Protein AF-A0A9P7FX01-F1 (afdb_monomer_lite)

Radius of gyration: 17.1 Å; chains: 1; bounding box: 55×40×38 Å

pLDDT: mean 73.06, std 18.6, range [28.25, 97.81]

Foldseek 3Di:
DDDPQPPLPCLAPPPPQLACVLVQLLVVVVWQKEWDDPCLCCHVVNDDDQQQLETEIETALVCQVVSLVSSCVQPPKDKDPADDVVSDPVFLDPVVDRGLQNSKTKIADDPPDPDSSYRRIYIYGYPLQWPADPVQWDDDPPGRRSYTRGDLVRNLVRLVCCLVPGSSNDDTVVNVVSSVVVNVVSCCCVVVVFDQDSSRDTDD

Structure (mmCIF, N/CA/C/O backbone):
data_AF-A0A9P7FX01-F1
#
_entry.id   AF-A0A9P7FX01-F1
#
loop_
_atom_site.group_PDB
_atom_site.id
_atom_site.type_symbol
_atom_site.label_atom_id
_atom_site.label_alt_id
_atom_site.label_comp_id
_atom_site.label_asym_id
_atom_site.label_entity_id
_atom_site.label_seq_id
_atom_site.pdbx_PDB_ins_code
_atom_site.Cartn_x
_atom_site.Cartn_y
_atom_site.Cartn_z
_atom_site.occupancy
_atom_site.B_iso_or_equiv
_atom_site.auth_seq_id
_atom_site.auth_comp_id
_atom_site.auth_asym_id
_atom_site.auth_atom_id
_atom_site.pdbx_PDB_model_num
ATOM 1 N N . MET A 1 1 ? 38.096 24.924 -7.011 1.00 36.84 1 MET A N 1
ATOM 2 C CA . MET A 1 1 ? 36.978 24.932 -6.040 1.00 36.84 1 MET A CA 1
ATOM 3 C C . MET A 1 1 ? 36.554 23.493 -5.793 1.00 36.84 1 MET A C 1
ATOM 5 O O . MET A 1 1 ? 36.270 22.812 -6.774 1.00 36.84 1 MET A O 1
ATOM 9 N N . PRO A 1 2 ? 36.573 22.991 -4.550 1.00 28.25 2 PRO A N 1
ATOM 10 C CA . PRO A 1 2 ? 36.185 21.613 -4.275 1.00 28.25 2 PRO A CA 1
ATOM 11 C C . PRO A 1 2 ? 34.674 21.465 -4.495 1.00 28.25 2 PRO A C 1
ATOM 13 O O . PRO A 1 2 ? 33.880 22.206 -3.911 1.00 28.25 2 PRO A O 1
ATOM 16 N N . ARG A 1 3 ? 34.272 20.536 -5.373 1.00 30.55 3 ARG A N 1
ATOM 17 C CA . ARG A 1 3 ? 32.868 20.133 -5.515 1.00 30.55 3 ARG A CA 1
ATOM 18 C C . ARG A 1 3 ? 32.431 19.555 -4.171 1.00 30.55 3 ARG A C 1
ATOM 20 O O . ARG A 1 3 ? 33.026 18.588 -3.704 1.00 30.55 3 ARG A O 1
ATOM 27 N N . LYS A 1 4 ? 31.427 20.175 -3.543 1.00 29.47 4 LYS A N 1
ATOM 28 C CA . LYS A 1 4 ? 30.751 19.604 -2.373 1.00 29.47 4 LYS A CA 1
ATOM 29 C C . LYS A 1 4 ? 30.322 18.186 -2.748 1.00 29.47 4 LYS A C 1
ATOM 31 O O . LYS A 1 4 ? 29.661 18.008 -3.770 1.00 29.47 4 LYS A O 1
ATOM 36 N N . SER A 1 5 ? 30.741 17.205 -1.955 1.00 30.64 5 SER A N 1
ATOM 37 C CA . SER A 1 5 ? 30.218 15.846 -2.036 1.00 30.64 5 SER A CA 1
ATOM 38 C C . SER A 1 5 ? 28.684 15.902 -2.010 1.00 30.64 5 SER A C 1
ATOM 40 O O . SER A 1 5 ? 28.126 16.748 -1.294 1.00 30.64 5 SER A O 1
ATOM 42 N N . PRO A 1 6 ? 27.982 15.063 -2.795 1.00 35.25 6 PRO A N 1
ATOM 43 C CA . PRO A 1 6 ? 26.542 14.952 -2.658 1.00 35.25 6 PRO A CA 1
ATOM 44 C C . PRO A 1 6 ? 26.272 14.580 -1.203 1.00 35.25 6 PRO A C 1
ATOM 46 O O . PRO A 1 6 ? 26.835 13.611 -0.695 1.00 35.25 6 PRO A O 1
ATOM 49 N N . LYS A 1 7 ? 25.470 15.390 -0.506 1.00 34.09 7 LYS A N 1
ATOM 50 C CA . LYS A 1 7 ? 24.981 15.022 0.820 1.00 34.09 7 LYS A CA 1
ATOM 51 C C . LYS A 1 7 ? 24.233 13.706 0.635 1.00 34.09 7 LYS A C 1
ATOM 53 O O . LYS A 1 7 ? 23.187 13.695 -0.007 1.00 34.09 7 LYS A O 1
ATOM 58 N N . THR A 1 8 ? 24.788 12.619 1.155 1.00 38.25 8 THR A N 1
ATOM 59 C CA . THR A 1 8 ? 24.063 11.372 1.375 1.00 38.25 8 THR A CA 1
ATOM 60 C C . THR A 1 8 ? 22.778 11.743 2.088 1.00 38.25 8 THR A C 1
ATOM 62 O O . THR A 1 8 ? 22.812 12.259 3.208 1.00 38.25 8 THR A O 1
ATOM 65 N N . LEU A 1 9 ? 21.646 11.587 1.409 1.00 40.38 9 LEU A N 1
ATOM 66 C CA . LEU A 1 9 ? 20.373 11.743 2.079 1.00 40.38 9 LEU A CA 1
ATOM 67 C C . LEU A 1 9 ? 20.349 10.680 3.195 1.00 40.38 9 LEU A C 1
ATOM 69 O O . LEU A 1 9 ? 20.572 9.505 2.895 1.00 40.38 9 LEU A O 1
ATOM 73 N N . PRO A 1 10 ? 20.121 11.052 4.468 1.00 41.31 10 PRO A N 1
ATOM 74 C CA . PRO A 1 10 ? 20.295 10.165 5.628 1.00 41.31 10 PRO A CA 1
ATOM 75 C C . PRO A 1 10 ? 19.274 9.010 5.680 1.00 41.31 10 PRO A C 1
ATOM 77 O O . PRO A 1 10 ? 19.193 8.272 6.655 1.00 41.31 10 PRO A O 1
ATOM 80 N N . PHE A 1 11 ? 18.462 8.847 4.636 1.00 47.47 11 PHE A N 1
ATOM 81 C CA . PHE A 1 11 ? 17.296 7.971 4.596 1.00 47.47 11 PHE A CA 1
ATOM 82 C C . PHE A 1 11 ? 17.633 6.484 4.411 1.00 47.47 11 PHE A C 1
ATOM 84 O O . PHE A 1 11 ? 16.758 5.643 4.600 1.00 47.47 11 PHE A O 1
ATOM 91 N N . CYS A 1 12 ? 18.882 6.159 4.057 1.00 43.19 12 CYS A N 1
ATOM 92 C CA . CYS A 1 12 ? 19.338 4.788 3.800 1.00 43.19 12 CYS A CA 1
ATOM 93 C C . CYS A 1 12 ? 20.166 4.189 4.954 1.00 43.19 12 CYS A C 1
ATOM 95 O O . CYS A 1 12 ? 20.572 3.024 4.893 1.00 43.19 12 CYS A O 1
ATOM 97 N N . ASP A 1 13 ? 20.381 4.948 6.035 1.00 44.59 13 ASP A N 1
ATOM 98 C CA . ASP A 1 13 ? 20.896 4.364 7.268 1.00 44.59 13 ASP A CA 1
ATOM 99 C C . ASP A 1 13 ? 19.835 3.401 7.810 1.00 44.59 13 ASP A C 1
ATOM 101 O O . ASP A 1 13 ? 18.675 3.762 8.008 1.00 44.59 13 ASP A O 1
ATOM 105 N N . ARG A 1 14 ? 20.234 2.138 7.999 1.00 46.00 14 ARG A N 1
ATOM 106 C CA . ARG A 1 14 ? 19.407 0.954 8.320 1.00 46.00 14 ARG A CA 1
ATOM 107 C C . ARG A 1 14 ? 18.677 1.018 9.677 1.00 46.00 14 ARG A C 1
ATOM 109 O O . ARG A 1 14 ? 18.309 -0.011 10.241 1.00 46.00 14 ARG A O 1
ATOM 116 N N . THR A 1 15 ? 18.484 2.208 10.222 1.00 47.00 15 THR A N 1
ATOM 117 C CA . THR A 1 15 ? 17.730 2.501 11.436 1.00 47.00 15 THR A CA 1
ATOM 118 C C . THR A 1 15 ? 16.247 2.185 11.204 1.00 47.00 15 THR A C 1
ATOM 120 O O . THR A 1 15 ? 15.754 2.352 10.083 1.00 47.00 15 THR A O 1
ATOM 123 N N . PRO A 1 16 ? 15.483 1.739 12.221 1.00 53.38 16 PRO A N 1
ATOM 124 C CA . PRO A 1 16 ? 14.041 1.584 12.094 1.00 53.38 16 PRO A CA 1
ATOM 125 C C . PRO A 1 16 ? 13.411 2.948 11.802 1.00 53.38 16 PRO A C 1
ATOM 127 O O . PRO A 1 16 ? 13.091 3.698 12.715 1.00 53.38 16 PRO A O 1
ATOM 130 N N . SER A 1 17 ? 13.244 3.284 10.521 1.00 67.69 17 SER A N 1
ATOM 131 C CA . SER A 1 17 ? 12.606 4.540 10.144 1.00 67.69 17 SER A CA 1
ATOM 132 C C . SER A 1 17 ? 11.214 4.569 10.769 1.00 67.69 17 SER A C 1
ATOM 134 O O . SER A 1 17 ? 10.443 3.611 10.599 1.00 67.69 17 SER A O 1
ATOM 136 N N . ASN A 1 18 ? 10.913 5.637 11.517 1.00 78.44 18 ASN A N 1
ATOM 137 C CA . ASN A 1 18 ? 9.582 5.883 12.078 1.00 78.44 18 ASN A CA 1
ATOM 138 C C . ASN A 1 18 ? 8.515 5.883 10.981 1.00 78.44 18 ASN A C 1
ATOM 140 O O . ASN A 1 18 ? 7.352 5.573 11.242 1.00 78.44 18 ASN A O 1
ATOM 144 N N . ARG A 1 19 ? 8.947 6.106 9.738 1.00 86.62 19 ARG A N 1
ATOM 145 C CA . ARG A 1 19 ? 8.123 6.066 8.549 1.00 86.62 19 ARG A CA 1
ATOM 146 C C . ARG A 1 19 ? 7.381 4.751 8.365 1.00 86.62 19 ARG A C 1
ATOM 148 O O . ARG A 1 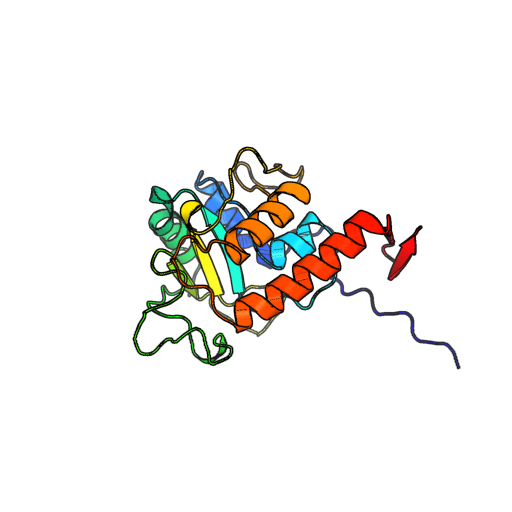19 ? 6.217 4.754 7.994 1.00 86.62 19 ARG A O 1
ATOM 155 N N . LEU A 1 20 ? 8.026 3.630 8.691 1.00 88.62 20 LEU A N 1
ATOM 156 C CA . LEU A 1 20 ? 7.442 2.295 8.542 1.00 88.62 20 LEU A CA 1
ATOM 157 C C . LEU A 1 20 ? 6.607 1.860 9.754 1.00 88.62 20 LEU A C 1
ATOM 159 O O . LEU A 1 20 ? 6.106 0.737 9.771 1.00 88.62 20 LEU A O 1
ATOM 163 N N . ASN A 1 21 ? 6.458 2.696 10.787 1.00 89.62 21 ASN A N 1
ATOM 164 C CA . ASN A 1 21 ? 5.709 2.323 11.990 1.00 89.62 21 ASN A CA 1
ATOM 165 C C . ASN A 1 21 ? 4.247 1.937 11.714 1.00 89.62 21 ASN A C 1
ATOM 167 O O . ASN A 1 21 ? 3.826 0.932 12.289 1.00 89.62 21 ASN A O 1
ATOM 171 N N . PRO A 1 22 ? 3.496 2.616 10.824 1.00 93.06 22 PRO A N 1
ATOM 172 C CA . PRO A 1 22 ? 2.141 2.186 10.489 1.00 93.06 22 PRO A CA 1
ATOM 173 C C . PRO A 1 22 ? 2.121 0.797 9.838 1.00 93.06 22 PRO A C 1
ATOM 175 O O . PRO A 1 22 ? 1.417 -0.091 10.311 1.00 93.06 22 PRO A O 1
ATOM 178 N N . ALA A 1 23 ? 2.976 0.555 8.838 1.00 93.12 23 ALA A N 1
ATOM 179 C CA . ALA A 1 23 ? 3.090 -0.753 8.186 1.00 93.12 23 ALA A CA 1
ATOM 180 C C . ALA A 1 23 ? 3.489 -1.864 9.176 1.00 93.12 23 ALA A C 1
ATOM 182 O O . ALA A 1 23 ? 2.927 -2.957 9.167 1.00 93.12 23 ALA A O 1
ATOM 183 N N . ARG A 1 24 ? 4.423 -1.575 10.094 1.00 91.19 24 ARG A N 1
ATOM 184 C CA . ARG A 1 24 ? 4.797 -2.502 11.174 1.00 91.19 24 ARG A CA 1
ATOM 185 C C . ARG A 1 24 ? 3.641 -2.753 12.136 1.00 91.19 24 ARG A C 1
ATOM 187 O O . ARG A 1 24 ? 3.507 -3.873 12.613 1.00 91.19 24 ARG A O 1
ATOM 194 N N . ALA A 1 25 ? 2.834 -1.744 12.458 1.00 93.25 25 ALA A N 1
ATOM 195 C CA . ALA A 1 25 ? 1.680 -1.907 13.336 1.00 93.25 25 ALA A CA 1
ATOM 196 C C . ALA A 1 25 ? 0.648 -2.859 12.716 1.00 93.25 25 ALA A C 1
ATOM 198 O O . ALA A 1 25 ? 0.204 -3.781 13.400 1.00 93.25 25 ALA A O 1
ATOM 199 N N . ILE A 1 26 ? 0.349 -2.695 11.422 1.00 95.81 26 ILE A N 1
ATOM 200 C CA . ILE A 1 26 ? -0.535 -3.594 10.662 1.00 95.81 26 ILE A CA 1
ATOM 201 C C . ILE A 1 26 ? 0.026 -5.026 10.677 1.00 95.81 26 ILE A C 1
ATOM 203 O O . ILE A 1 26 ? -0.656 -5.956 11.107 1.00 95.81 26 ILE A O 1
ATOM 207 N N . ALA A 1 27 ? 1.308 -5.201 10.347 1.00 93.38 27 ALA A N 1
ATOM 208 C CA . ALA A 1 27 ? 1.955 -6.514 10.357 1.00 93.38 27 ALA A CA 1
ATOM 209 C C . ALA A 1 27 ? 1.970 -7.184 11.749 1.00 93.38 27 ALA A C 1
ATOM 211 O O . ALA A 1 27 ? 1.733 -8.389 11.874 1.00 93.38 27 ALA A O 1
ATOM 212 N N . ARG A 1 28 ? 2.183 -6.409 12.826 1.00 93.69 28 ARG A N 1
ATOM 213 C CA . ARG A 1 28 ? 2.109 -6.892 14.224 1.00 93.69 28 ARG A CA 1
ATOM 214 C C . ARG A 1 28 ? 0.709 -7.356 14.614 1.00 93.69 28 ARG A C 1
ATOM 216 O O . ARG A 1 28 ? 0.589 -8.234 15.464 1.00 93.69 28 ARG A O 1
ATOM 223 N N . ALA A 1 29 ? -0.328 -6.817 13.978 1.00 95.12 29 ALA A N 1
ATOM 224 C CA . ALA A 1 29 ? -1.701 -7.290 14.122 1.00 95.12 29 ALA A CA 1
ATOM 225 C C . ALA A 1 29 ? -1.981 -8.586 13.334 1.00 95.12 29 ALA A C 1
ATOM 227 O O . ALA A 1 29 ? -3.128 -9.012 13.268 1.00 95.12 29 ALA A O 1
ATOM 228 N N . ARG A 1 30 ? -0.940 -9.235 12.786 1.00 94.06 30 ARG A N 1
ATOM 229 C CA . ARG A 1 30 ? -1.006 -10.467 11.982 1.00 94.06 30 ARG A CA 1
ATOM 230 C C . ARG A 1 30 ? -1.734 -10.308 10.649 1.00 94.06 30 ARG A C 1
ATOM 232 O O . ARG A 1 30 ? -2.183 -11.295 10.080 1.00 94.06 30 ARG A O 1
ATOM 239 N N . ILE A 1 31 ? -1.798 -9.083 10.138 1.00 95.00 31 ILE A N 1
ATOM 240 C CA . ILE A 1 31 ? -2.302 -8.807 8.797 1.00 95.00 31 ILE A CA 1
ATOM 241 C C . ILE A 1 31 ? -1.116 -8.840 7.835 1.00 95.00 31 ILE A C 1
ATOM 243 O O . ILE A 1 31 ? -0.128 -8.122 8.020 1.00 95.00 31 ILE A O 1
ATOM 247 N N . THR A 1 32 ? -1.208 -9.674 6.801 1.00 93.25 32 THR A N 1
ATOM 248 C CA . THR A 1 32 ? -0.232 -9.692 5.709 1.00 93.25 32 THR A CA 1
ATOM 249 C C . THR A 1 32 ? -0.158 -8.311 5.074 1.00 93.25 32 THR A C 1
ATOM 251 O O . THR A 1 32 ? -1.151 -7.792 4.582 1.00 93.25 32 THR A O 1
ATOM 254 N N . THR A 1 33 ? 1.022 -7.706 5.118 1.00 93.19 33 THR A N 1
ATOM 255 C CA . THR A 1 33 ? 1.253 -6.327 4.694 1.00 93.19 33 THR A CA 1
ATOM 256 C C . THR A 1 33 ? 2.415 -6.298 3.724 1.00 93.19 33 THR A C 1
ATOM 258 O O . THR A 1 33 ? 3.520 -6.707 4.072 1.00 93.19 33 THR A O 1
ATOM 261 N N . LEU A 1 34 ? 2.200 -5.777 2.526 1.00 92.81 34 LEU A N 1
ATOM 262 C CA . LEU A 1 34 ? 3.256 -5.484 1.569 1.00 92.81 34 LEU A CA 1
ATOM 263 C C . LEU A 1 34 ? 3.513 -3.978 1.558 1.00 92.81 34 LEU A C 1
ATOM 265 O O . LEU A 1 34 ? 2.585 -3.191 1.387 1.00 92.81 34 LEU A O 1
ATOM 269 N N . LEU A 1 35 ? 4.767 -3.567 1.714 1.00 91.44 35 LEU A N 1
ATOM 270 C CA . LEU A 1 35 ? 5.143 -2.176 1.476 1.00 91.44 35 LEU A CA 1
ATOM 271 C C . LEU A 1 35 ? 5.113 -1.872 -0.028 1.00 91.44 35 LEU A C 1
ATOM 273 O O . LEU A 1 35 ? 5.654 -2.652 -0.812 1.00 91.44 35 LEU A O 1
ATOM 277 N N . TRP A 1 36 ? 4.533 -0.738 -0.422 1.00 90.06 36 TRP A N 1
ATOM 278 C CA . TRP A 1 36 ? 4.343 -0.369 -1.826 1.00 90.06 36 TRP A CA 1
ATOM 279 C C . TRP A 1 36 ? 4.839 1.047 -2.151 1.00 90.06 36 TRP A C 1
ATOM 281 O O . TRP A 1 36 ? 5.231 1.801 -1.259 1.00 90.06 36 TRP A O 1
ATOM 291 N N . GLY A 1 37 ? 4.849 1.387 -3.443 1.00 86.00 37 GLY A N 1
ATOM 292 C CA . GLY A 1 37 ? 5.226 2.703 -3.958 1.00 86.00 37 GLY A CA 1
ATOM 293 C C . GLY A 1 37 ? 6.686 3.081 -3.701 1.00 86.00 37 GLY A C 1
ATOM 294 O O . GLY A 1 37 ? 7.583 2.236 -3.649 1.00 86.00 37 GLY A O 1
ATOM 295 N N . GLU A 1 38 ? 6.921 4.373 -3.517 1.00 82.44 38 GLU A N 1
ATOM 296 C CA . GLU A 1 38 ? 8.235 4.986 -3.314 1.00 82.44 38 GLU A CA 1
ATOM 297 C C . GLU A 1 38 ? 8.936 4.467 -2.058 1.00 82.44 38 GLU A C 1
ATOM 299 O O . GLU A 1 38 ? 10.153 4.302 -2.036 1.00 82.44 38 GLU A O 1
ATOM 304 N N . ASP A 1 39 ? 8.176 4.142 -1.014 1.00 84.94 39 ASP A N 1
ATOM 305 C CA . ASP A 1 39 ? 8.704 3.512 0.191 1.00 84.94 39 ASP A CA 1
ATOM 306 C C . ASP A 1 39 ? 9.312 2.135 -0.103 1.00 84.94 39 ASP A C 1
ATOM 308 O O . ASP A 1 39 ? 10.383 1.804 0.416 1.00 84.94 39 ASP A O 1
ATOM 312 N N . ALA A 1 40 ? 8.679 1.335 -0.966 1.00 85.50 40 ALA A N 1
ATOM 313 C CA . ALA A 1 40 ? 9.264 0.078 -1.416 1.00 85.50 40 ALA A CA 1
ATOM 314 C C . ALA A 1 40 ? 10.556 0.332 -2.207 1.00 85.50 40 ALA A C 1
ATOM 316 O O . ALA A 1 40 ? 11.569 -0.306 -1.920 1.00 85.50 40 ALA A O 1
ATOM 317 N N . LEU A 1 41 ? 10.566 1.306 -3.122 1.00 79.44 41 LEU A N 1
ATOM 318 C CA . LEU A 1 41 ? 11.753 1.671 -3.907 1.00 79.44 41 LEU A CA 1
ATOM 319 C C . LEU A 1 41 ? 12.931 2.109 -3.018 1.00 79.44 41 LEU A C 1
ATOM 321 O O . LEU A 1 41 ? 14.033 1.563 -3.126 1.00 79.44 41 LEU A O 1
ATOM 325 N N . CYS A 1 42 ? 12.683 3.019 -2.076 1.00 78.44 42 CYS A N 1
ATOM 326 C CA . CYS A 1 42 ? 13.675 3.517 -1.127 1.00 78.44 42 CYS A CA 1
ATOM 327 C C . CYS A 1 42 ? 14.183 2.411 -0.201 1.00 78.44 42 CYS A C 1
ATOM 329 O O . CYS A 1 42 ? 15.377 2.115 -0.155 1.00 78.44 42 CYS A O 1
ATOM 331 N N . PHE A 1 43 ? 13.285 1.768 0.548 1.00 77.69 43 PHE A N 1
ATOM 332 C CA . PHE A 1 43 ? 13.704 0.862 1.611 1.00 77.69 43 PHE A CA 1
ATOM 333 C C . PHE A 1 43 ? 14.131 -0.505 1.083 1.00 77.69 43 PHE A C 1
ATOM 335 O O . PHE A 1 43 ? 15.029 -1.105 1.677 1.00 77.69 43 PHE A O 1
ATOM 342 N N . ARG A 1 44 ? 13.542 -1.023 -0.008 1.00 77.81 44 ARG A N 1
ATOM 343 C CA . ARG A 1 44 ? 13.892 -2.349 -0.549 1.00 77.81 44 ARG A CA 1
ATOM 344 C C . ARG A 1 44 ? 15.028 -2.313 -1.562 1.00 77.81 44 ARG A C 1
ATOM 346 O O . ARG A 1 44 ? 15.827 -3.262 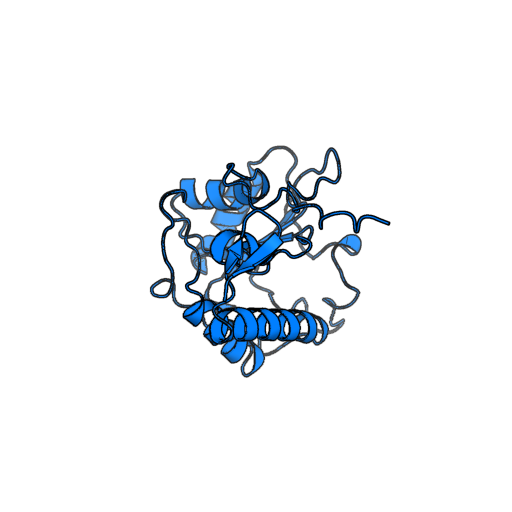-1.551 1.00 77.81 44 ARG A O 1
ATOM 353 N N . TYR A 1 45 ? 15.082 -1.292 -2.410 1.00 73.81 45 TYR A N 1
ATOM 354 C CA . TYR A 1 45 ? 16.021 -1.234 -3.534 1.00 73.81 45 TYR A CA 1
ATOM 355 C C . TYR A 1 45 ? 17.085 -0.144 -3.379 1.00 73.81 45 TYR A C 1
ATOM 357 O O . TYR A 1 45 ? 18.084 -0.188 -4.085 1.00 73.81 45 TYR A O 1
ATOM 365 N N . GLY A 1 46 ? 16.941 0.766 -2.410 1.00 71.25 46 GLY A N 1
ATOM 366 C CA . GLY A 1 46 ? 17.940 1.802 -2.145 1.00 71.25 46 GLY A CA 1
ATOM 367 C C . GLY A 1 46 ? 17.898 2.962 -3.138 1.00 71.25 46 GLY A C 1
ATOM 368 O O . GLY A 1 46 ? 18.877 3.698 -3.230 1.00 71.25 46 GLY A O 1
ATOM 369 N N . PHE A 1 47 ? 16.792 3.142 -3.872 1.00 70.19 47 PHE A N 1
ATOM 370 C CA . PHE A 1 47 ? 16.613 4.317 -4.724 1.00 70.19 47 PHE A CA 1
ATOM 371 C C . PHE A 1 47 ? 16.454 5.563 -3.853 1.00 70.19 47 PHE A C 1
ATOM 373 O O . PHE A 1 47 ? 15.554 5.645 -3.021 1.00 70.19 47 PHE A O 1
ATOM 380 N N . TYR A 1 48 ? 17.337 6.543 -4.031 1.00 64.44 48 TYR A N 1
ATOM 381 C CA . TYR A 1 48 ? 17.295 7.792 -3.279 1.00 64.44 48 TYR A CA 1
ATOM 382 C C . TYR A 1 48 ? 16.332 8.772 -3.947 1.00 64.44 48 TYR A C 1
ATOM 384 O O . TYR A 1 48 ? 16.736 9.590 -4.770 1.00 64.44 48 TYR A O 1
ATOM 392 N N . MET A 1 49 ? 15.059 8.703 -3.570 1.00 65.94 49 MET A N 1
ATOM 393 C CA . MET A 1 49 ? 14.031 9.644 -4.018 1.00 65.94 49 MET A CA 1
ATOM 394 C C . MET A 1 49 ? 13.477 10.473 -2.860 1.00 65.94 49 MET A C 1
ATOM 396 O O . MET A 1 49 ? 13.574 10.092 -1.691 1.00 65.94 49 MET A O 1
ATOM 400 N N . SER A 1 50 ? 12.913 11.640 -3.184 1.00 67.06 50 SER A N 1
ATOM 401 C CA . SER A 1 50 ? 12.151 12.412 -2.204 1.00 67.06 50 SER A CA 1
ATOM 402 C C . SER A 1 50 ? 10.947 11.582 -1.781 1.00 67.06 50 SER A C 1
ATOM 404 O O . SER A 1 50 ? 10.082 11.289 -2.602 1.00 67.06 50 SER A O 1
ATOM 406 N N . LEU A 1 51 ? 10.896 11.198 -0.508 1.00 73.75 51 LEU A N 1
ATOM 407 C CA . LEU A 1 51 ? 9.790 10.408 0.012 1.00 73.75 51 LEU A CA 1
ATOM 408 C C . LEU A 1 51 ? 8.505 11.253 0.040 1.00 73.75 51 LEU A C 1
ATOM 410 O O . LEU A 1 51 ? 8.523 12.352 0.605 1.00 73.75 51 LEU A O 1
ATOM 414 N N . PRO A 1 52 ? 7.391 10.760 -0.527 1.00 76.31 52 PRO A N 1
ATOM 415 C CA . PRO A 1 52 ? 6.123 11.475 -0.486 1.00 76.31 52 PRO A CA 1
ATOM 416 C C . PRO A 1 52 ? 5.587 11.554 0.953 1.00 76.31 52 PRO A C 1
ATOM 418 O O . PRO A 1 52 ? 5.958 10.749 1.816 1.00 76.31 52 PRO A O 1
ATOM 421 N N . PRO A 1 53 ? 4.649 12.467 1.250 1.00 80.25 53 PRO A N 1
ATOM 422 C CA . PRO A 1 53 ? 3.993 12.508 2.558 1.00 80.25 53 PRO A CA 1
ATOM 423 C C . PRO A 1 53 ? 3.053 11.307 2.793 1.00 80.25 53 PRO A C 1
ATOM 425 O O . PRO A 1 53 ? 2.504 11.173 3.886 1.00 80.25 53 PRO A O 1
ATOM 428 N N . ILE A 1 54 ? 2.875 10.431 1.798 1.00 85.44 54 ILE A N 1
ATOM 429 C CA . ILE A 1 54 ? 2.008 9.249 1.837 1.00 85.44 54 ILE A CA 1
ATOM 430 C C . ILE A 1 54 ? 2.861 7.984 1.979 1.00 85.44 54 ILE A C 1
ATOM 432 O O . ILE A 1 54 ? 3.830 7.811 1.249 1.00 85.44 54 ILE A O 1
ATOM 436 N N . LEU A 1 55 ? 2.485 7.094 2.894 1.00 90.19 55 LEU A N 1
ATOM 437 C CA . LEU A 1 55 ? 2.959 5.712 2.954 1.00 90.19 55 LEU A CA 1
ATOM 438 C C . LEU A 1 55 ? 1.924 4.810 2.281 1.00 90.19 55 LEU A C 1
ATOM 440 O O . LEU A 1 55 ? 0.765 4.811 2.695 1.00 90.19 55 LEU A O 1
ATOM 444 N N . GLN A 1 56 ? 2.342 4.019 1.296 1.00 91.81 56 GLN A N 1
ATOM 445 C CA . GLN A 1 56 ? 1.465 3.083 0.588 1.00 91.81 56 GLN A CA 1
ATOM 446 C C . GLN A 1 56 ? 1.721 1.647 1.055 1.00 91.81 56 GLN A C 1
ATOM 448 O O . GLN A 1 56 ? 2.866 1.185 1.098 1.00 91.81 56 GLN A O 1
ATOM 453 N N . VAL A 1 57 ? 0.656 0.926 1.401 1.00 94.31 57 VAL A N 1
ATOM 454 C CA . VAL A 1 57 ? 0.715 -0.501 1.747 1.00 94.31 57 VAL A CA 1
ATOM 455 C C . VAL A 1 57 ? -0.384 -1.277 1.036 1.00 94.31 57 VAL A C 1
ATOM 457 O O . VAL A 1 57 ? -1.485 -0.760 0.855 1.00 94.31 57 VAL A O 1
ATOM 460 N N . LEU A 1 58 ? -0.088 -2.525 0.672 1.00 94.06 58 LEU A N 1
ATOM 461 C CA . LEU A 1 58 ? -1.078 -3.477 0.171 1.00 94.06 58 LEU A CA 1
ATOM 462 C C . LEU A 1 58 ? -1.372 -4.540 1.236 1.00 94.06 58 LEU A C 1
ATOM 464 O O . LEU A 1 58 ? -0.454 -5.019 1.911 1.00 94.06 58 LEU A O 1
ATOM 468 N N . VAL A 1 59 ? -2.638 -4.918 1.373 1.00 94.75 59 VAL A N 1
ATOM 469 C CA . VAL A 1 59 ? -3.124 -5.945 2.311 1.00 94.75 59 VAL A CA 1
ATOM 470 C C . VAL A 1 59 ? -4.158 -6.849 1.623 1.00 94.75 59 VAL A C 1
ATOM 472 O O . VAL A 1 59 ? -4.684 -6.461 0.579 1.00 94.75 59 VAL A O 1
ATOM 475 N N . PRO A 1 60 ? -4.493 -8.036 2.172 1.00 94.00 60 PRO A N 1
ATOM 476 C CA . PRO A 1 60 ? -5.614 -8.824 1.670 1.00 94.00 60 PRO A CA 1
ATOM 477 C C . PRO A 1 60 ? -6.895 -7.994 1.586 1.00 94.00 60 PRO A C 1
ATOM 479 O O . PRO A 1 60 ? -7.189 -7.210 2.487 1.00 94.00 60 PRO A O 1
ATOM 482 N N . ASP A 1 61 ? -7.669 -8.183 0.521 1.00 92.81 61 ASP A N 1
ATOM 483 C CA . ASP A 1 61 ? -8.866 -7.392 0.226 1.00 92.81 61 ASP A CA 1
ATOM 484 C C . ASP A 1 61 ? -9.852 -7.319 1.399 1.00 92.81 61 ASP A C 1
ATOM 486 O O . ASP A 1 61 ? -10.417 -6.268 1.697 1.00 92.81 61 ASP A O 1
ATOM 490 N N . ASN A 1 62 ? -10.030 -8.437 2.104 1.00 94.88 62 ASN A N 1
ATOM 491 C CA . ASN A 1 62 ? -10.925 -8.552 3.252 1.00 94.88 62 ASN A CA 1
ATOM 492 C C . ASN A 1 62 ? -10.364 -7.921 4.542 1.00 94.88 62 ASN A C 1
ATOM 494 O O . ASN A 1 62 ? -11.075 -7.859 5.541 1.00 94.88 62 ASN A O 1
ATOM 498 N N . GLU A 1 63 ? -9.108 -7.471 4.538 1.00 97.12 63 GLU A N 1
ATOM 499 C CA . GLU A 1 63 ? -8.399 -6.926 5.700 1.00 97.12 63 GLU A CA 1
ATOM 500 C C . GLU A 1 63 ? -8.175 -5.409 5.619 1.00 97.12 63 GLU A C 1
ATOM 502 O O . GLU A 1 63 ? -7.644 -4.834 6.568 1.00 97.12 63 GLU A O 1
ATOM 507 N N . VAL A 1 64 ? -8.589 -4.729 4.541 1.00 95.94 64 VAL A N 1
ATOM 508 C CA . VAL A 1 64 ? -8.364 -3.277 4.365 1.00 95.94 64 VAL A CA 1
ATOM 509 C C . VAL A 1 64 ? -8.900 -2.469 5.550 1.00 95.94 64 VAL A C 1
ATOM 511 O O . VAL A 1 64 ? -8.190 -1.641 6.123 1.00 95.94 64 VAL A O 1
ATOM 514 N N . GLU A 1 65 ? -10.133 -2.745 5.971 1.00 96.50 65 GLU A N 1
ATOM 515 C CA . GLU A 1 65 ? -10.768 -2.045 7.093 1.00 96.50 65 GLU A CA 1
ATOM 516 C C . GLU A 1 65 ? -10.146 -2.408 8.449 1.00 96.50 65 GLU A C 1
ATOM 518 O O . GLU A 1 65 ? -9.958 -1.538 9.304 1.00 96.50 65 GLU A O 1
ATOM 523 N N . ASN A 1 66 ? -9.738 -3.665 8.639 1.00 97.56 66 ASN A N 1
ATOM 524 C CA . ASN A 1 66 ? -9.034 -4.093 9.850 1.00 97.56 66 ASN A CA 1
ATOM 525 C C . ASN A 1 66 ? -7.655 -3.429 9.950 1.00 97.56 66 ASN A C 1
ATOM 527 O O . ASN A 1 66 ? -7.268 -2.949 11.018 1.00 97.56 66 ASN A O 1
ATOM 531 N N . ALA A 1 67 ? -6.927 -3.348 8.837 1.00 97.81 67 ALA A N 1
ATOM 532 C CA . ALA A 1 67 ? -5.652 -2.651 8.745 1.00 97.81 67 ALA A CA 1
ATOM 533 C C . ALA A 1 67 ? -5.821 -1.151 9.026 1.00 97.81 67 ALA A C 1
ATOM 535 O O . ALA A 1 67 ? -5.054 -0.584 9.807 1.00 97.81 67 ALA A O 1
ATOM 536 N N . ALA A 1 68 ? -6.865 -0.518 8.483 1.00 97.31 68 ALA A N 1
ATOM 537 C CA . ALA A 1 68 ? -7.191 0.872 8.792 1.00 97.31 68 ALA A CA 1
ATOM 538 C C . ALA A 1 68 ? -7.475 1.066 10.286 1.00 97.31 68 ALA A C 1
ATOM 540 O O . ALA A 1 68 ? -6.908 1.965 10.907 1.00 97.31 68 ALA A O 1
ATOM 541 N N . ALA A 1 69 ? -8.267 0.182 10.898 1.00 97.81 69 ALA A N 1
ATOM 542 C CA . ALA A 1 69 ? -8.535 0.204 12.334 1.00 97.81 69 ALA A CA 1
ATOM 543 C C . ALA A 1 69 ? -7.257 0.059 13.179 1.00 97.81 69 ALA A C 1
ATOM 545 O O . ALA A 1 69 ? -7.148 0.673 14.240 1.00 97.81 69 ALA A O 1
ATOM 546 N N . VAL A 1 70 ? -6.263 -0.711 12.718 1.00 97.62 70 VAL A N 1
ATOM 547 C CA . VAL A 1 70 ? -4.954 -0.802 13.383 1.00 97.62 70 VAL A CA 1
ATOM 548 C C . VAL A 1 70 ? -4.238 0.545 13.377 1.00 97.62 70 VAL A C 1
ATOM 550 O O . VAL A 1 70 ? -3.759 0.969 14.429 1.00 97.62 70 VAL A O 1
ATOM 553 N N . VAL A 1 71 ? -4.177 1.217 12.226 1.00 96.31 71 VAL A N 1
ATOM 554 C CA . VAL A 1 71 ? -3.519 2.527 12.107 1.00 96.31 71 VAL A CA 1
ATOM 555 C C . VAL A 1 71 ? -4.281 3.596 12.894 1.00 96.31 71 VAL A C 1
ATOM 557 O O . VAL A 1 71 ? -3.660 4.412 13.564 1.00 96.31 71 VAL A O 1
ATOM 560 N N . LEU A 1 72 ? -5.615 3.546 12.922 1.00 96.19 72 LEU A N 1
ATOM 561 C CA . LEU A 1 72 ? -6.451 4.485 13.684 1.00 96.19 72 LEU A CA 1
ATOM 562 C C . LEU A 1 72 ? -6.236 4.428 15.200 1.00 96.19 72 LEU A C 1
ATOM 564 O O . LEU A 1 72 ? -6.536 5.396 15.893 1.00 96.19 72 LEU A O 1
ATOM 568 N N . ARG A 1 73 ? -5.684 3.331 15.733 1.00 94.88 73 ARG A N 1
ATOM 569 C CA . ARG A 1 73 ? -5.280 3.259 17.148 1.00 94.88 73 ARG A CA 1
ATOM 570 C C . ARG A 1 73 ? -4.041 4.094 17.462 1.00 94.88 73 ARG A C 1
ATOM 572 O O . ARG A 1 73 ? -3.734 4.293 18.637 1.00 94.88 73 ARG A O 1
ATOM 579 N N . MET A 1 74 ? -3.311 4.567 16.453 1.00 91.31 74 MET A N 1
ATOM 580 C CA . MET A 1 74 ? -2.213 5.502 16.666 1.00 91.31 74 MET A CA 1
ATOM 581 C C . MET A 1 74 ? -2.799 6.849 17.130 1.00 91.31 74 MET A C 1
ATOM 583 O O . MET A 1 74 ? -3.690 7.372 16.454 1.00 91.31 74 MET A O 1
ATOM 587 N N . PRO A 1 75 ? -2.332 7.421 18.259 1.00 89.69 75 PRO A N 1
ATOM 588 C CA . PRO A 1 75 ? -2.904 8.643 18.825 1.00 89.69 75 PRO A CA 1
ATOM 589 C C . PRO A 1 75 ? -3.015 9.754 17.785 1.00 89.69 75 PRO A C 1
ATOM 591 O O . PRO A 1 75 ? -2.075 9.945 17.027 1.00 89.69 75 PRO A O 1
ATOM 594 N N . GLY A 1 76 ? -4.145 10.468 17.744 1.00 88.56 76 GLY A N 1
ATOM 595 C CA . GLY A 1 76 ? -4.366 11.605 16.839 1.00 88.56 76 GLY A CA 1
ATOM 596 C C . GLY A 1 76 ? -4.631 11.254 15.370 1.00 88.56 76 GLY A C 1
ATOM 597 O O . GLY A 1 76 ? -4.741 12.165 14.552 1.00 88.56 76 GLY A O 1
ATOM 598 N N . SER A 1 77 ? -4.728 9.969 15.022 1.00 92.31 77 SER A N 1
ATOM 599 C CA . SER A 1 77 ? -5.021 9.544 13.649 1.00 92.31 77 SER A CA 1
ATOM 600 C C . SER A 1 77 ? -6.506 9.668 13.328 1.00 92.31 77 SER A C 1
ATOM 602 O O . SER A 1 77 ? -7.355 9.424 14.185 1.00 92.31 77 SER A O 1
ATOM 604 N N . ILE A 1 78 ? -6.827 10.006 12.079 1.00 92.94 78 ILE A N 1
ATOM 605 C CA . ILE A 1 78 ? -8.209 10.139 11.603 1.00 92.94 78 ILE A CA 1
ATOM 606 C C . ILE A 1 78 ? -8.407 9.396 10.284 1.00 92.94 78 ILE A C 1
ATOM 608 O O . ILE A 1 78 ? -7.536 9.412 9.411 1.00 92.94 78 ILE A O 1
ATOM 612 N N . LYS A 1 79 ? -9.563 8.743 10.130 1.00 92.50 79 LYS A N 1
ATOM 613 C CA . LYS A 1 79 ? -9.947 8.118 8.861 1.00 92.50 79 LYS A CA 1
ATOM 614 C C . LYS A 1 79 ? -10.472 9.207 7.943 1.00 92.50 79 LYS A C 1
ATOM 616 O O . LYS A 1 79 ? -11.271 10.038 8.370 1.00 92.50 79 LYS A O 1
ATOM 621 N N . LEU A 1 80 ? -10.028 9.188 6.698 1.00 87.56 80 LEU A N 1
ATOM 622 C CA . LEU A 1 80 ? -10.506 10.099 5.677 1.00 87.56 80 LEU A CA 1
ATOM 623 C C . LEU A 1 80 ? -11.439 9.366 4.719 1.00 87.56 80 LEU A C 1
ATOM 625 O O . LEU A 1 80 ? -11.253 8.184 4.431 1.00 87.56 80 LEU A O 1
ATOM 629 N N . THR A 1 81 ? -12.434 10.090 4.222 1.00 80.06 81 THR A N 1
ATOM 630 C CA . THR A 1 81 ? -13.342 9.629 3.164 1.00 80.06 81 THR A CA 1
ATOM 631 C C . THR A 1 81 ? -12.804 9.942 1.771 1.00 80.06 81 THR A C 1
ATOM 633 O O . THR A 1 81 ? -13.195 9.300 0.804 1.00 80.06 81 THR A O 1
ATOM 636 N N . GLU A 1 82 ? -11.896 10.911 1.668 1.00 73.25 82 GLU A N 1
ATOM 637 C CA . GLU A 1 82 ? -11.245 11.332 0.432 1.00 73.25 82 GLU A CA 1
ATOM 638 C C . GLU A 1 82 ? -9.802 11.776 0.701 1.00 73.25 82 GLU A C 1
ATOM 640 O O . GLU A 1 82 ? -9.415 12.043 1.844 1.00 73.25 82 GLU A O 1
ATOM 645 N N . LEU A 1 83 ? -8.988 11.832 -0.353 1.00 71.88 83 LEU A N 1
ATOM 646 C CA . LEU A 1 83 ? -7.626 12.349 -0.261 1.00 71.88 83 LEU A CA 1
ATOM 647 C C . LEU A 1 83 ? -7.692 13.866 0.010 1.00 71.88 83 LEU A C 1
ATOM 649 O O . LEU A 1 83 ? -8.422 14.549 -0.710 1.00 71.88 83 LEU A O 1
ATOM 653 N N . PRO A 1 84 ? -6.967 14.423 1.001 1.00 69.56 84 PRO A N 1
ATOM 654 C CA . PRO A 1 84 ? -7.007 15.863 1.235 1.00 69.56 84 PRO A CA 1
ATOM 655 C C . PRO A 1 84 ? -6.356 16.625 0.079 1.00 69.56 84 PRO A C 1
ATOM 657 O O . PRO A 1 84 ? -5.402 16.130 -0.522 1.00 69.56 84 PRO A O 1
ATOM 660 N N . ASP A 1 85 ? -6.823 17.847 -0.172 1.00 65.06 85 ASP A N 1
ATOM 661 C CA . ASP A 1 85 ? -6.363 18.686 -1.288 1.00 65.06 85 ASP A CA 1
ATOM 662 C C . ASP A 1 85 ? -4.837 18.900 -1.278 1.00 65.06 85 ASP A C 1
ATOM 664 O O . ASP A 1 85 ? -4.207 18.825 -2.325 1.00 65.06 85 ASP A O 1
ATOM 668 N N . ASP A 1 86 ? -4.219 19.024 -0.098 1.00 61.56 86 ASP A N 1
ATOM 669 C CA . ASP A 1 86 ? -2.764 19.214 0.064 1.00 61.56 86 ASP A CA 1
ATOM 670 C C . ASP A 1 86 ? -1.921 17.971 -0.294 1.00 61.56 86 ASP A C 1
ATOM 672 O O . ASP A 1 86 ? -0.703 18.048 -0.457 1.00 61.56 86 ASP A O 1
ATOM 676 N N . PHE A 1 87 ? -2.564 16.806 -0.379 1.00 61.12 87 PHE A N 1
ATOM 677 C CA . PHE A 1 87 ? -1.985 15.545 -0.862 1.00 61.12 87 PHE A CA 1
ATOM 678 C C . PHE A 1 87 ? -2.385 15.277 -2.312 1.00 61.12 87 PHE A C 1
ATOM 680 O O . PHE A 1 87 ? -1.840 14.386 -2.968 1.00 61.12 87 PHE A O 1
ATOM 687 N N . GLY A 1 88 ? -3.366 16.038 -2.794 1.00 51.91 88 GLY A N 1
ATOM 688 C CA . GLY A 1 88 ? -3.808 16.059 -4.160 1.00 51.91 88 GLY A CA 1
ATOM 689 C C . GLY A 1 88 ? -2.813 16.844 -4.990 1.00 51.91 88 GLY A C 1
ATOM 690 O O . GLY A 1 88 ? -2.773 18.067 -4.978 1.00 51.91 88 GLY A O 1
ATOM 691 N N . GLU A 1 89 ? -2.072 16.139 -5.831 1.00 45.44 89 GLU A N 1
ATOM 692 C CA . GLU A 1 89 ? -1.589 16.719 -7.077 1.00 45.44 89 GLU A CA 1
ATOM 693 C C . GLU A 1 89 ? -2.789 17.053 -7.997 1.00 45.44 89 GLU A C 1
ATOM 695 O O . GLU A 1 89 ? -2.925 16.425 -9.038 1.00 45.44 89 GLU A O 1
ATOM 700 N N . ASP A 1 90 ? -3.698 17.954 -7.597 1.00 40.25 90 ASP A N 1
ATOM 701 C CA . ASP A 1 90 ? -4.926 18.451 -8.263 1.00 40.25 90 ASP A CA 1
ATOM 702 C C . ASP A 1 90 ? -5.886 17.429 -8.929 1.00 40.25 90 ASP A C 1
ATOM 704 O O . ASP A 1 90 ? -6.952 17.807 -9.412 1.00 40.25 90 ASP A O 1
ATOM 708 N N . HIS A 1 91 ? -5.537 16.150 -9.066 1.00 43.50 91 HIS A N 1
ATOM 709 C CA . HIS A 1 91 ? -6.033 15.318 -10.169 1.00 43.50 91 HIS A CA 1
ATOM 710 C C . HIS A 1 91 ? -6.369 13.877 -9.757 1.00 43.50 91 HIS A C 1
ATOM 712 O O . HIS A 1 91 ? -6.555 13.016 -10.597 1.00 43.50 91 HIS A O 1
ATOM 718 N N . TRP A 1 92 ? -6.543 13.580 -8.472 1.00 45.09 92 TRP A N 1
ATOM 719 C CA . TRP A 1 92 ? -7.235 12.339 -8.077 1.00 45.09 92 TRP A CA 1
ATOM 720 C C . TRP A 1 92 ? -8.767 12.452 -8.178 1.00 45.09 92 TRP A C 1
ATOM 722 O O . TRP A 1 92 ? -9.483 11.476 -7.957 1.00 45.09 92 TRP A O 1
ATOM 732 N N . ARG A 1 93 ? -9.269 13.643 -8.528 1.00 42.22 93 ARG A N 1
ATOM 733 C CA . ARG A 1 93 ? -10.683 13.936 -8.750 1.00 42.22 93 ARG A CA 1
ATOM 734 C C . ARG A 1 93 ? -11.001 13.837 -10.239 1.00 42.22 93 ARG A C 1
ATOM 736 O O . ARG A 1 93 ? -10.805 14.792 -10.982 1.00 42.22 93 ARG A O 1
ATOM 743 N N . ASP A 1 94 ? -11.531 12.698 -10.667 1.00 43.19 94 ASP A N 1
ATOM 744 C CA . ASP A 1 94 ? -12.506 12.731 -11.754 1.00 43.19 94 ASP A CA 1
ATOM 745 C C . ASP A 1 94 ? -13.823 13.233 -11.125 1.00 43.19 94 ASP A C 1
ATOM 747 O O . ASP A 1 94 ? -14.337 12.577 -10.216 1.00 43.19 94 ASP A O 1
ATOM 751 N N . PRO A 1 95 ? -14.383 14.386 -11.538 1.00 44.31 95 PRO A N 1
ATOM 752 C CA . PRO A 1 95 ? -15.655 14.872 -10.996 1.00 44.31 95 PRO A CA 1
ATOM 753 C C . PRO A 1 95 ? -16.827 13.904 -11.242 1.00 44.31 95 PRO A C 1
ATOM 755 O O . PRO A 1 95 ? -17.873 14.049 -10.615 1.00 44.31 95 PRO A O 1
ATOM 758 N N . MET A 1 96 ? -16.651 12.905 -12.116 1.00 43.72 96 MET A N 1
ATOM 759 C CA . MET A 1 96 ? -17.620 11.851 -12.416 1.00 43.72 96 MET A CA 1
ATOM 760 C C . MET A 1 96 ? -17.266 10.486 -11.798 1.00 43.72 96 MET A C 1
ATOM 762 O O . MET A 1 96 ? -18.101 9.579 -11.847 1.00 43.72 96 MET A O 1
ATOM 766 N N . ARG A 1 97 ? -16.067 10.299 -11.217 1.00 44.47 97 ARG A N 1
ATOM 767 C CA . ARG A 1 97 ? -15.640 9.029 -10.595 1.00 44.47 97 ARG A CA 1
ATOM 768 C C . ARG A 1 97 ? -14.803 9.256 -9.335 1.00 44.47 97 ARG A C 1
ATOM 770 O O . ARG A 1 97 ? -13.712 9.818 -9.359 1.00 44.47 97 ARG A O 1
ATOM 777 N N . SER A 1 98 ? -15.302 8.739 -8.216 1.00 51.09 98 SER A N 1
ATOM 778 C CA . SER A 1 98 ? -14.641 8.782 -6.913 1.00 51.09 98 SER A CA 1
ATOM 779 C C . SER A 1 98 ? -13.373 7.911 -6.902 1.00 51.09 98 SER A C 1
ATOM 781 O O . SER A 1 98 ? -13.472 6.731 -6.613 1.00 51.09 98 SER A O 1
ATOM 783 N N . SER A 1 99 ? -12.188 8.472 -7.165 1.00 55.75 99 SER A N 1
ATOM 784 C CA . SER A 1 99 ? -10.867 7.821 -7.011 1.00 55.75 99 SER A CA 1
ATOM 785 C C . SER A 1 99 ? -10.571 6.601 -7.914 1.00 55.75 99 SER A C 1
ATOM 787 O O . SER A 1 99 ? -11.422 5.765 -8.203 1.00 55.75 99 SER A O 1
ATOM 789 N N . ALA A 1 100 ? -9.303 6.446 -8.318 1.00 56.19 100 ALA A N 1
ATOM 790 C CA . ALA A 1 100 ? -8.810 5.231 -8.982 1.00 56.19 100 ALA A CA 1
ATOM 791 C C . ALA A 1 100 ? -8.724 4.016 -8.029 1.00 56.19 100 ALA A C 1
ATOM 793 O O . ALA A 1 100 ? -8.605 2.886 -8.495 1.00 56.19 100 ALA A O 1
ATOM 794 N N . HIS A 1 101 ? -8.819 4.247 -6.714 1.00 63.72 101 HIS A N 1
ATOM 795 C CA . HIS A 1 101 ? -8.696 3.242 -5.656 1.00 63.72 101 HIS A CA 1
ATOM 796 C C . HIS A 1 101 ? -9.884 3.313 -4.682 1.00 63.72 101 HIS A C 1
ATOM 798 O O . HIS A 1 101 ? -9.730 3.621 -3.500 1.00 63.72 101 HIS A O 1
ATOM 804 N N . THR A 1 102 ? -11.097 3.067 -5.181 1.00 67.69 102 THR A N 1
ATOM 805 C CA . THR A 1 102 ? -12.362 3.148 -4.413 1.00 67.69 102 THR A CA 1
ATOM 806 C C . THR A 1 102 ? -12.414 2.246 -3.184 1.00 67.69 102 THR A C 1
ATOM 808 O O . THR A 1 102 ? -13.148 2.530 -2.241 1.00 67.69 102 THR A O 1
ATOM 811 N N . LYS A 1 103 ? -11.652 1.152 -3.194 1.00 82.12 103 LYS A N 1
ATOM 812 C CA . LYS A 1 103 ? -11.620 0.154 -2.121 1.00 82.12 103 LYS A CA 1
ATOM 813 C C . LYS A 1 103 ? -10.537 0.416 -1.080 1.00 82.12 103 LYS A C 1
ATOM 815 O O . LYS A 1 103 ? -10.391 -0.367 -0.149 1.00 82.12 103 LYS A O 1
ATOM 820 N N . SER A 1 104 ? -9.751 1.472 -1.255 1.00 87.94 104 SER A N 1
ATOM 821 C CA . SER A 1 104 ? -8.640 1.777 -0.364 1.00 87.94 104 SER A CA 1
ATOM 822 C C . SER A 1 104 ? -9.084 2.605 0.830 1.00 87.94 104 SER A C 1
ATOM 824 O O . SER A 1 104 ? -9.932 3.489 0.717 1.00 87.94 104 SER A O 1
ATOM 826 N N . ALA A 1 105 ? -8.466 2.351 1.979 1.00 92.12 105 ALA A N 1
ATOM 827 C CA . ALA A 1 105 ? -8.663 3.150 3.175 1.00 92.12 105 ALA A CA 1
ATOM 828 C C . ALA A 1 105 ? -7.552 4.195 3.315 1.00 92.12 105 ALA A C 1
ATOM 830 O O . ALA A 1 105 ? -6.370 3.913 3.110 1.00 92.12 105 ALA A O 1
ATOM 831 N N . LEU A 1 106 ? -7.943 5.405 3.711 1.00 91.69 106 LEU A N 1
ATOM 832 C CA . LEU A 1 106 ? -7.041 6.527 3.932 1.00 91.69 106 LEU A CA 1
ATOM 833 C C . LEU A 1 106 ? -7.037 6.889 5.416 1.00 91.69 106 LEU A C 1
ATOM 835 O O . LEU A 1 106 ? -8.083 7.193 5.993 1.00 91.69 106 LEU A O 1
ATOM 839 N N . VAL A 1 107 ? -5.860 6.868 6.038 1.00 93.31 107 VAL A N 1
ATOM 840 C CA . VAL A 1 107 ? -5.691 7.246 7.446 1.00 93.31 107 VAL A CA 1
ATOM 841 C C . VAL A 1 107 ? -4.657 8.355 7.554 1.00 93.31 107 VAL A C 1
ATOM 843 O O . VAL A 1 107 ? -3.477 8.144 7.279 1.00 93.31 107 VAL A O 1
ATOM 846 N N . LYS A 1 108 ? -5.094 9.550 7.953 1.00 92.31 108 LYS A N 1
ATOM 847 C CA . LYS A 1 108 ? -4.206 10.684 8.225 1.00 92.31 108 LYS A CA 1
ATOM 848 C C . LYS A 1 108 ? -3.601 10.517 9.610 1.00 92.31 108 LYS A C 1
ATOM 850 O O . LYS A 1 108 ? -4.328 10.288 10.576 1.00 92.31 108 LYS A O 1
ATOM 855 N N . LEU A 1 109 ? -2.284 10.645 9.698 1.00 89.56 109 LEU A N 1
ATOM 856 C CA . LEU A 1 109 ? -1.549 10.642 10.958 1.00 89.56 109 LEU A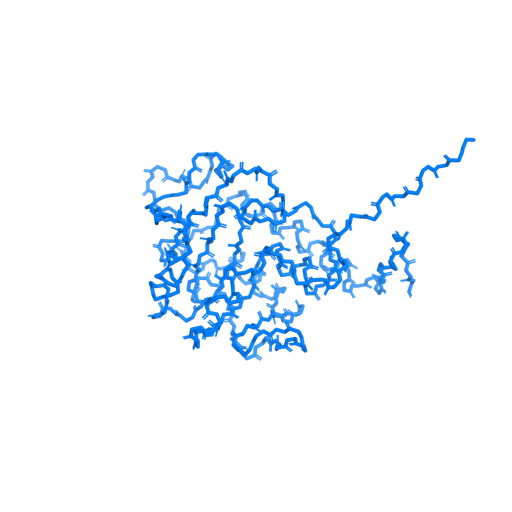 CA 1
ATOM 857 C C . LEU A 1 109 ? -1.399 12.079 11.472 1.00 89.56 109 LEU A C 1
ATOM 859 O O . LEU A 1 109 ? -1.364 13.018 10.669 1.00 89.56 109 LEU A O 1
ATOM 863 N N . PRO A 1 110 ? -1.305 12.292 12.794 1.00 82.12 110 PRO A N 1
ATOM 864 C CA . PRO A 1 110 ? -1.061 13.626 13.315 1.00 82.12 110 PRO A CA 1
ATOM 865 C C . PRO A 1 110 ? 0.352 14.073 12.944 1.00 82.12 110 PRO A C 1
ATOM 867 O O . PRO A 1 110 ? 1.340 13.390 13.212 1.00 82.12 110 PRO A O 1
ATOM 870 N N . VAL A 1 111 ? 0.451 15.261 12.363 1.00 68.62 111 VAL A N 1
ATOM 871 C CA . VAL A 1 111 ? 1.731 15.891 12.047 1.00 68.62 111 VAL A CA 1
ATOM 872 C C . VAL A 1 111 ? 1.971 16.972 13.092 1.00 68.62 111 VAL A C 1
ATOM 874 O O . VAL A 1 111 ? 1.365 18.036 13.026 1.00 68.62 111 VAL A O 1
ATOM 877 N N . LEU A 1 112 ? 2.818 16.694 14.087 1.00 58.09 112 LEU A N 1
ATOM 878 C CA . LEU A 1 112 ? 3.248 17.717 15.054 1.00 58.09 112 LEU A CA 1
ATOM 879 C C . LEU A 1 112 ? 4.303 18.653 14.440 1.00 58.09 112 LEU A C 1
ATOM 881 O O . LEU A 1 112 ? 4.338 19.836 14.760 1.00 58.09 112 LEU A O 1
ATOM 885 N N . VAL A 1 113 ? 5.128 18.126 13.528 1.00 55.78 113 VAL A N 1
ATOM 886 C CA . VAL A 1 113 ? 6.093 18.856 12.692 1.00 55.78 113 VAL A CA 1
ATOM 887 C C . VAL A 1 113 ? 6.169 18.127 11.344 1.00 55.78 113 VAL A C 1
ATOM 889 O O . VAL A 1 113 ? 6.240 16.896 11.363 1.00 55.78 113 VAL A O 1
ATOM 892 N N . PRO A 1 114 ? 6.146 18.819 10.188 1.00 58.47 114 PRO A N 1
ATOM 893 C CA . PRO A 1 114 ? 6.369 18.189 8.890 1.00 58.47 114 PRO A CA 1
ATOM 894 C C . PRO A 1 114 ? 7.791 17.619 8.824 1.00 58.47 114 PRO A C 1
ATOM 896 O O . PRO A 1 114 ? 8.748 18.320 8.505 1.00 58.47 114 PRO A O 1
ATOM 899 N N . ASP A 1 115 ? 7.931 16.345 9.168 1.00 63.38 115 ASP A N 1
ATOM 900 C CA . ASP A 1 115 ? 9.162 15.582 9.023 1.00 63.38 115 ASP A CA 1
ATOM 901 C C . ASP A 1 115 ? 8.923 14.489 7.978 1.00 63.38 115 ASP A C 1
ATOM 903 O O . ASP A 1 115 ? 7.991 13.695 8.094 1.00 63.38 115 ASP A O 1
ATOM 907 N N . LEU A 1 116 ? 9.774 14.436 6.951 1.00 63.41 116 LEU A N 1
ATOM 908 C CA . LEU A 1 116 ? 9.725 13.416 5.896 1.00 63.41 116 LEU A CA 1
ATOM 909 C C . LEU A 1 116 ? 9.919 11.990 6.452 1.00 63.41 116 LEU A C 1
ATOM 911 O O . LEU A 1 116 ? 9.580 11.004 5.787 1.00 63.41 116 LEU A O 1
ATOM 915 N N . LEU A 1 117 ? 10.439 11.877 7.679 1.00 70.50 117 LEU A N 1
ATOM 916 C CA . LEU A 1 117 ? 10.624 10.624 8.406 1.00 70.50 117 LEU A CA 1
ATOM 917 C C . LEU A 1 117 ? 9.332 10.044 8.997 1.00 70.50 117 LEU A C 1
ATOM 919 O O . LEU A 1 117 ? 9.366 8.917 9.490 1.00 70.50 117 LEU A O 1
ATOM 923 N N . VAL A 1 118 ? 8.207 10.763 8.954 1.00 79.12 118 VAL A N 1
ATOM 924 C CA . VAL A 1 118 ? 6.895 10.264 9.389 1.00 79.12 118 VAL A CA 1
ATOM 925 C C . VAL A 1 118 ? 5.880 10.549 8.282 1.00 79.12 118 VAL A C 1
ATOM 927 O O . VAL A 1 118 ? 5.732 11.702 7.880 1.00 79.12 118 VAL A O 1
ATOM 930 N N . PRO A 1 119 ? 5.174 9.534 7.750 1.00 87.00 119 PRO A N 1
ATOM 931 C CA . PRO A 1 119 ? 4.165 9.792 6.744 1.00 87.00 119 PRO A CA 1
ATOM 932 C C . PRO A 1 119 ? 3.037 10.586 7.393 1.00 87.00 119 PRO A C 1
ATOM 934 O O . PRO A 1 119 ? 2.672 10.363 8.545 1.00 87.00 119 PRO A O 1
ATOM 937 N N . GLN A 1 120 ? 2.475 11.520 6.647 1.00 87.56 120 GLN A N 1
ATOM 938 C CA . GLN A 1 120 ? 1.322 12.294 7.086 1.00 87.56 120 GLN A CA 1
ATOM 939 C C . GLN A 1 120 ? 0.015 11.568 6.736 1.00 87.56 120 GLN A C 1
ATOM 941 O O . GLN A 1 120 ? -1.018 11.792 7.365 1.00 87.56 120 GLN A O 1
ATOM 946 N N . LEU A 1 121 ? 0.067 10.669 5.750 1.00 89.12 121 LEU A N 1
ATOM 947 C CA . LEU A 1 121 ? -1.049 9.850 5.300 1.00 89.12 121 LEU A CA 1
ATOM 948 C C . LEU A 1 121 ? -0.592 8.404 5.103 1.00 89.12 121 LEU A C 1
ATOM 950 O O . LEU A 1 121 ? 0.497 8.152 4.595 1.00 89.12 121 LEU A O 1
ATOM 954 N N . VAL A 1 122 ? -1.441 7.454 5.471 1.00 92.94 122 VAL A N 1
ATOM 955 C CA . VAL A 1 122 ? -1.282 6.038 5.141 1.00 92.94 122 VAL A CA 1
ATOM 956 C C . VAL A 1 122 ? -2.405 5.660 4.188 1.00 92.94 122 VAL A C 1
ATOM 958 O O . VAL A 1 122 ? -3.581 5.774 4.542 1.00 92.94 122 VAL A O 1
ATOM 961 N N . ALA A 1 123 ? -2.033 5.232 2.987 1.00 92.31 123 ALA A N 1
ATOM 962 C CA . ALA A 1 123 ? -2.941 4.675 2.002 1.00 92.31 123 ALA A CA 1
ATOM 963 C C . ALA A 1 123 ? -2.844 3.146 2.053 1.00 92.31 123 ALA A C 1
ATOM 965 O O . ALA A 1 123 ? -1.768 2.566 1.884 1.00 92.31 123 ALA A O 1
ATOM 966 N N . ILE A 1 124 ? -3.968 2.511 2.368 1.00 95.12 124 ILE A N 1
ATOM 967 C CA . ILE A 1 124 ? -4.085 1.068 2.559 1.00 95.12 124 ILE A CA 1
ATOM 968 C C . ILE A 1 124 ? -4.927 0.536 1.415 1.00 95.12 124 ILE A C 1
ATOM 970 O O . ILE A 1 124 ? -6.133 0.779 1.365 1.00 95.12 124 ILE A O 1
ATOM 974 N N . HIS A 1 125 ? -4.284 -0.183 0.511 1.00 92.12 125 HIS A N 1
ATOM 975 C CA . HIS A 1 125 ? -4.913 -0.700 -0.689 1.00 92.12 125 HIS A CA 1
ATOM 976 C C . HIS A 1 125 ? -5.150 -2.213 -0.575 1.00 92.12 125 HIS A C 1
ATOM 978 O O . HIS A 1 125 ? -4.341 -2.912 0.046 1.00 92.12 125 HIS A O 1
ATOM 984 N N . PRO A 1 126 ? -6.228 -2.750 -1.169 1.00 92.25 126 PRO A N 1
ATOM 985 C CA . PRO A 1 126 ? -6.364 -4.191 -1.338 1.00 92.25 126 PRO A CA 1
ATOM 986 C C . PRO A 1 126 ? -5.320 -4.710 -2.337 1.00 92.25 126 PRO A C 1
ATOM 988 O O . PRO A 1 126 ? -4.912 -3.987 -3.250 1.00 92.25 126 PRO A O 1
ATOM 991 N N . PHE A 1 127 ? -4.916 -5.975 -2.212 1.00 89.44 127 PHE A N 1
ATOM 992 C CA . PHE A 1 127 ? -4.032 -6.601 -3.196 1.00 89.44 127 PHE A CA 1
ATOM 993 C C . PHE A 1 127 ? -4.648 -6.572 -4.591 1.00 89.44 127 PHE A C 1
ATOM 995 O O . PHE A 1 127 ? -3.923 -6.290 -5.533 1.00 89.44 127 PHE A O 1
ATOM 1002 N N . SER A 1 128 ? -5.965 -6.764 -4.720 1.00 87.12 128 SER A N 1
ATOM 1003 C CA . SER A 1 128 ? -6.647 -6.755 -6.021 1.00 87.12 128 SER A CA 1
ATOM 1004 C C . SER A 1 128 ? -6.527 -5.458 -6.816 1.00 87.12 128 SER A C 1
ATOM 1006 O O . SER A 1 128 ? -6.810 -5.464 -8.009 1.00 87.12 128 SER A O 1
ATOM 1008 N N . ASP A 1 129 ? -6.189 -4.335 -6.174 1.00 84.38 129 ASP A N 1
ATOM 1009 C CA . ASP A 1 129 ? -6.006 -3.066 -6.891 1.00 84.38 129 ASP A CA 1
ATOM 1010 C C . ASP A 1 129 ? -4.727 -3.086 -7.747 1.00 84.38 129 ASP A C 1
ATOM 1012 O O . ASP A 1 129 ? -4.552 -2.247 -8.628 1.00 84.38 129 ASP A O 1
ATOM 1016 N N . PHE A 1 130 ? -3.860 -4.074 -7.538 1.00 81.12 130 PHE A N 1
ATOM 1017 C CA . PHE A 1 130 ? -2.584 -4.227 -8.213 1.00 81.12 130 PHE A CA 1
ATOM 1018 C C . PHE A 1 130 ? -2.467 -5.662 -8.739 1.00 81.12 130 PHE A C 1
ATOM 1020 O O . PHE A 1 130 ? -2.909 -6.606 -8.089 1.00 81.12 130 PHE A O 1
ATOM 1027 N N . HIS A 1 131 ? -1.856 -5.869 -9.907 1.00 78.88 131 HIS A N 1
ATOM 1028 C CA . HIS A 1 131 ? -1.555 -7.220 -10.421 1.00 78.88 131 HIS A CA 1
ATOM 1029 C C . HIS A 1 131 ? -0.395 -7.863 -9.639 1.00 78.88 131 HIS A C 1
ATOM 1031 O O . HIS A 1 131 ? 0.651 -8.199 -10.189 1.00 78.88 131 HIS A O 1
ATOM 1037 N N . PHE A 1 132 ? -0.546 -7.975 -8.317 1.00 78.50 132 PHE A N 1
ATOM 1038 C CA . PHE A 1 132 ? 0.488 -8.420 -7.394 1.00 78.50 132 PHE A CA 1
ATOM 1039 C C . PHE A 1 132 ? 0.067 -9.692 -6.658 1.00 78.50 132 PHE A C 1
ATOM 1041 O O . PHE A 1 132 ? -1.006 -9.758 -6.059 1.00 78.50 132 PHE A O 1
ATOM 1048 N N . SER A 1 133 ? 0.960 -10.683 -6.620 1.00 77.44 133 SER A N 1
ATOM 1049 C CA . SER A 1 133 ? 0.801 -11.884 -5.801 1.00 77.44 133 SER A CA 1
ATOM 1050 C C . SER A 1 133 ? 1.768 -11.851 -4.615 1.00 77.44 133 SER A C 1
ATOM 1052 O O . SER A 1 133 ? 2.962 -11.581 -4.748 1.00 77.44 133 SER A O 1
ATOM 1054 N N . ILE A 1 134 ? 1.264 -12.158 -3.414 1.00 74.44 134 ILE A N 1
ATOM 1055 C CA . ILE A 1 134 ? 2.075 -12.159 -2.185 1.00 74.44 134 ILE A CA 1
ATOM 1056 C C . ILE A 1 134 ? 3.242 -13.155 -2.240 1.00 74.44 134 ILE A C 1
ATOM 1058 O O . ILE A 1 134 ? 4.260 -12.950 -1.576 1.00 74.44 134 ILE A O 1
ATOM 1062 N N . ASN A 1 135 ? 3.125 -14.203 -3.057 1.00 76.94 135 ASN A N 1
ATOM 1063 C CA . ASN A 1 135 ? 4.184 -15.190 -3.254 1.00 76.94 135 ASN A CA 1
ATOM 1064 C C . ASN A 1 135 ? 5.410 -14.590 -3.959 1.00 76.94 135 ASN A C 1
ATOM 1066 O O . ASN A 1 135 ? 6.509 -15.115 -3.817 1.00 76.94 135 ASN A O 1
ATOM 1070 N N . ASP A 1 136 ? 5.246 -13.448 -4.630 1.00 73.75 136 ASP A N 1
ATOM 1071 C CA . ASP A 1 136 ? 6.314 -12.739 -5.339 1.00 73.75 136 ASP A CA 1
ATOM 1072 C C . ASP A 1 136 ? 7.008 -11.685 -4.452 1.00 73.75 136 ASP A C 1
ATOM 1074 O O . ASP A 1 136 ? 7.703 -10.770 -4.919 1.00 73.75 136 ASP A O 1
ATOM 1078 N N . SER A 1 137 ? 6.819 -11.813 -3.136 1.00 77.31 137 SER A N 1
ATOM 1079 C CA . SER A 1 137 ? 7.378 -10.946 -2.106 1.00 77.31 137 SER A CA 1
ATOM 1080 C C . SER A 1 137 ? 8.428 -11.657 -1.253 1.00 77.31 137 SER A C 1
ATOM 1082 O O . SER A 1 137 ? 8.469 -12.878 -1.127 1.00 77.31 137 SER A O 1
ATOM 1084 N N . THR A 1 138 ? 9.287 -10.866 -0.616 1.00 71.56 138 THR A N 1
ATOM 1085 C CA . THR A 1 138 ? 10.292 -11.357 0.332 1.00 71.56 138 THR A CA 1
ATOM 1086 C C . THR A 1 138 ? 10.097 -10.695 1.689 1.00 71.56 138 THR A C 1
ATOM 1088 O O . THR A 1 138 ? 9.947 -9.473 1.782 1.00 71.56 138 THR A O 1
ATOM 1091 N N . ALA A 1 139 ? 10.134 -11.492 2.758 1.00 62.66 139 ALA A N 1
ATOM 1092 C CA . ALA A 1 139 ? 10.345 -10.963 4.099 1.00 62.66 139 ALA A CA 1
ATOM 1093 C C . ALA A 1 139 ? 11.812 -10.518 4.217 1.00 62.66 139 ALA A C 1
ATOM 1095 O O . ALA A 1 139 ? 12.723 -11.238 3.806 1.00 62.66 139 ALA A O 1
ATOM 1096 N N . ARG A 1 140 ? 12.066 -9.318 4.748 1.00 62.50 140 ARG A N 1
ATOM 1097 C CA . ARG A 1 140 ? 13.437 -8.858 5.020 1.00 62.50 140 ARG A CA 1
ATOM 1098 C C . ARG A 1 140 ? 13.864 -9.314 6.420 1.00 62.50 140 ARG A C 1
ATOM 1100 O O . ARG A 1 140 ? 13.028 -9.352 7.313 1.00 62.50 140 ARG A O 1
ATOM 1107 N N . PRO A 1 141 ? 15.165 -9.530 6.680 1.00 48.41 141 PRO A N 1
ATOM 1108 C CA . PRO A 1 141 ? 15.653 -9.921 8.010 1.00 48.41 141 PRO A CA 1
ATOM 1109 C C . PRO A 1 141 ? 15.374 -8.882 9.118 1.00 48.41 141 PRO A C 1
ATOM 1111 O O . PRO A 1 141 ? 15.473 -9.202 10.296 1.00 48.41 141 PRO A O 1
ATOM 1114 N N . TYR A 1 142 ? 14.988 -7.653 8.753 1.00 51.66 142 TYR A N 1
ATOM 1115 C CA . TYR A 1 142 ? 14.584 -6.582 9.676 1.00 51.66 142 TYR A CA 1
ATOM 1116 C C . TYR A 1 142 ? 13.077 -6.278 9.645 1.00 51.66 142 TYR A C 1
ATOM 1118 O O . TYR A 1 142 ? 12.635 -5.284 10.230 1.00 51.66 142 TYR A O 1
ATOM 1126 N N . SER A 1 143 ? 12.281 -7.067 8.916 1.00 58.31 143 SER A N 1
ATOM 1127 C CA . SER A 1 143 ? 10.839 -6.873 8.855 1.00 58.31 143 SER A CA 1
ATOM 1128 C C . SER A 1 143 ? 10.148 -7.611 9.998 1.00 58.31 143 SER A C 1
ATOM 1130 O O . SER A 1 143 ? 10.581 -8.655 10.476 1.00 58.31 143 SER A O 1
ATOM 1132 N N . THR A 1 144 ? 9.078 -7.002 10.502 1.00 68.75 144 THR A N 1
ATOM 1133 C CA . THR A 1 144 ? 8.151 -7.688 11.405 1.00 68.75 144 THR A CA 1
ATOM 1134 C C . THR A 1 144 ? 7.578 -8.902 10.661 1.00 68.75 144 THR A C 1
ATOM 1136 O O . THR A 1 144 ? 7.376 -8.790 9.449 1.00 68.75 144 THR A O 1
ATOM 1139 N N . PRO A 1 145 ? 7.290 -10.035 11.331 1.00 75.81 145 PRO A N 1
ATOM 1140 C CA . PRO A 1 145 ? 6.501 -11.102 10.720 1.00 75.81 145 PRO A CA 1
ATOM 1141 C C . PRO A 1 145 ? 5.266 -10.515 10.024 1.00 75.81 145 PRO A C 1
ATOM 1143 O O . PRO A 1 145 ? 4.618 -9.635 10.590 1.00 75.81 145 PRO A O 1
ATOM 1146 N N . ASN A 1 146 ? 4.966 -10.967 8.805 1.00 84.81 146 ASN A N 1
ATOM 1147 C CA . ASN A 1 146 ? 3.891 -10.454 7.939 1.00 84.81 146 ASN A CA 1
ATOM 1148 C C . ASN A 1 146 ? 4.127 -9.076 7.298 1.00 84.81 146 ASN A C 1
ATOM 1150 O O . ASN A 1 146 ? 3.235 -8.592 6.608 1.00 84.81 146 ASN A O 1
ATOM 1154 N N . LEU A 1 147 ? 5.292 -8.440 7.479 1.00 89.62 147 LEU A N 1
ATOM 1155 C CA . LEU A 1 147 ? 5.693 -7.283 6.676 1.00 89.62 147 LEU A CA 1
ATOM 1156 C C . LEU A 1 147 ? 6.619 -7.737 5.547 1.00 89.62 147 LEU A C 1
ATOM 1158 O O . LEU A 1 147 ? 7.757 -8.160 5.776 1.00 89.62 147 LEU A O 1
ATOM 1162 N N . HIS A 1 148 ? 6.120 -7.603 4.331 1.00 89.50 148 HIS A N 1
ATOM 1163 C CA . HIS A 1 148 ? 6.744 -8.039 3.100 1.00 89.50 148 HIS A CA 1
ATOM 1164 C C . HIS A 1 148 ? 7.188 -6.842 2.271 1.00 89.50 148 HIS A C 1
ATOM 1166 O O . HIS A 1 148 ? 6.633 -5.745 2.351 1.00 89.50 148 HIS A O 1
ATOM 1172 N N . PHE A 1 149 ? 8.187 -7.087 1.435 1.00 88.12 149 PHE A N 1
ATOM 1173 C CA . PHE A 1 149 ? 8.596 -6.174 0.384 1.00 88.12 149 PHE A CA 1
ATOM 1174 C C . PHE A 1 149 ? 8.507 -6.913 -0.948 1.00 88.12 149 PHE A C 1
ATOM 1176 O O . PHE A 1 149 ? 8.897 -8.087 -1.007 1.00 88.12 149 PHE A O 1
ATOM 1183 N N . PRO A 1 150 ? 8.042 -6.255 -2.015 1.00 87.25 150 PRO A N 1
ATOM 1184 C CA . PRO A 1 150 ? 8.019 -6.870 -3.328 1.00 87.25 150 PRO A CA 1
ATOM 1185 C C . PRO A 1 150 ? 9.453 -7.198 -3.769 1.00 87.25 150 PRO A C 1
ATOM 1187 O O . PRO A 1 150 ? 10.423 -6.565 -3.334 1.00 87.25 150 PRO A O 1
ATOM 1190 N N . THR A 1 151 ? 9.614 -8.240 -4.583 1.00 83.88 151 THR A N 1
ATOM 1191 C CA . THR A 1 151 ? 10.870 -8.419 -5.322 1.00 83.88 151 THR A CA 1
ATOM 1192 C C . THR A 1 151 ? 10.950 -7.373 -6.439 1.00 83.88 151 THR A C 1
ATOM 1194 O O . THR A 1 151 ? 9.901 -6.925 -6.907 1.00 83.88 151 THR A O 1
ATOM 1197 N N . PRO A 1 152 ? 12.155 -6.984 -6.906 1.00 79.94 152 PRO A N 1
ATOM 1198 C CA . PRO A 1 152 ? 12.273 -6.019 -8.001 1.00 79.94 152 PRO A CA 1
ATOM 1199 C C . PRO A 1 152 ? 11.462 -6.439 -9.229 1.00 79.94 152 PRO A C 1
ATOM 1201 O O . PRO A 1 152 ? 10.720 -5.635 -9.781 1.00 79.94 152 PRO A O 1
ATOM 1204 N N . ILE A 1 153 ? 11.535 -7.722 -9.597 1.00 82.00 153 ILE A N 1
ATOM 1205 C CA . ILE A 1 153 ? 10.807 -8.290 -10.738 1.00 82.00 153 ILE A CA 1
ATOM 1206 C C . ILE A 1 153 ? 9.296 -8.172 -10.526 1.00 82.00 153 ILE A C 1
ATOM 1208 O O . ILE A 1 153 ? 8.605 -7.640 -11.387 1.00 82.00 153 ILE A O 1
ATOM 1212 N N . ALA A 1 154 ? 8.787 -8.592 -9.365 1.00 84.88 154 ALA A N 1
ATOM 1213 C CA . ALA A 1 154 ? 7.359 -8.518 -9.068 1.00 84.88 154 ALA A CA 1
ATOM 1214 C C . ALA A 1 154 ? 6.837 -7.080 -9.040 1.00 84.88 154 ALA A C 1
ATOM 1216 O O . ALA A 1 154 ? 5.764 -6.804 -9.561 1.00 84.88 154 ALA A O 1
ATOM 1217 N N . PHE A 1 155 ? 7.611 -6.154 -8.467 1.00 86.69 155 PHE A N 1
ATOM 1218 C CA . PHE A 1 155 ? 7.275 -4.733 -8.467 1.00 86.69 155 PHE A CA 1
ATOM 1219 C C . PHE A 1 155 ? 7.205 -4.180 -9.896 1.00 86.69 155 PHE A C 1
ATOM 1221 O O . PHE A 1 155 ? 6.244 -3.502 -10.243 1.00 86.69 155 PHE A O 1
ATOM 1228 N N . THR A 1 156 ? 8.191 -4.517 -10.735 1.00 84.62 156 THR A N 1
ATOM 1229 C CA . THR A 1 156 ? 8.246 -4.093 -12.146 1.00 84.62 156 THR A CA 1
ATOM 1230 C C . THR A 1 156 ? 7.061 -4.622 -12.933 1.00 84.62 156 THR A C 1
ATOM 1232 O O . THR A 1 156 ? 6.350 -3.838 -13.553 1.00 84.62 156 THR A O 1
ATOM 1235 N N . ASN A 1 157 ? 6.840 -5.939 -12.890 1.00 85.69 157 ASN A N 1
ATOM 1236 C CA . ASN A 1 157 ? 5.775 -6.595 -13.640 1.00 85.69 157 ASN A CA 1
ATOM 1237 C C . ASN A 1 157 ? 4.419 -6.049 -13.211 1.00 85.69 157 ASN A C 1
ATOM 1239 O O . ASN A 1 157 ? 3.663 -5.582 -14.048 1.00 85.69 157 ASN A O 1
ATOM 1243 N N . CYS A 1 158 ? 4.173 -5.959 -11.903 1.00 85.94 158 CYS A N 1
ATOM 1244 C CA . CYS A 1 158 ? 2.942 -5.385 -11.384 1.00 85.94 158 CYS A CA 1
ATOM 1245 C C . CYS A 1 158 ? 2.727 -3.932 -11.843 1.00 85.94 158 CYS A C 1
ATOM 1247 O O . CYS A 1 158 ? 1.594 -3.554 -12.146 1.00 85.94 158 CYS A O 1
ATOM 1249 N N . MET A 1 159 ? 3.778 -3.101 -11.895 1.00 83.81 159 MET A N 1
ATOM 1250 C CA . MET A 1 159 ? 3.662 -1.736 -12.423 1.00 83.81 159 MET A CA 1
ATOM 1251 C C . MET A 1 159 ? 3.351 -1.720 -13.922 1.00 83.81 159 MET A C 1
ATOM 1253 O O . MET A 1 159 ? 2.519 -0.929 -14.353 1.00 83.81 159 MET A O 1
ATOM 1257 N N . ILE A 1 160 ? 3.994 -2.573 -14.721 1.00 84.56 160 ILE A N 1
ATOM 1258 C CA . ILE A 1 160 ? 3.725 -2.679 -16.161 1.00 84.56 160 ILE A CA 1
ATOM 1259 C C . ILE A 1 160 ? 2.292 -3.166 -16.394 1.00 84.56 160 ILE A C 1
ATOM 1261 O O . ILE A 1 160 ? 1.543 -2.523 -17.125 1.00 84.56 160 ILE A O 1
ATOM 1265 N N . ASP A 1 161 ? 1.889 -4.243 -15.727 1.00 85.19 161 ASP A N 1
ATOM 1266 C CA . ASP A 1 161 ? 0.572 -4.857 -15.880 1.00 85.19 161 ASP A CA 1
ATOM 1267 C C . ASP A 1 161 ? -0.531 -3.890 -15.455 1.00 85.19 161 ASP A C 1
ATOM 1269 O O . ASP A 1 161 ? -1.471 -3.658 -16.204 1.00 85.19 161 ASP A O 1
ATOM 1273 N N . THR A 1 162 ? -0.382 -3.223 -14.306 1.00 79.31 162 THR A N 1
ATOM 1274 C CA . THR A 1 162 ? -1.390 -2.259 -13.827 1.00 79.31 162 THR A CA 1
ATOM 1275 C C . THR A 1 162 ? -1.410 -0.977 -14.671 1.00 79.31 162 THR A C 1
ATOM 1277 O O . THR A 1 162 ? -2.445 -0.322 -14.769 1.00 79.31 162 THR A O 1
ATOM 1280 N N . TYR A 1 163 ? -0.297 -0.619 -15.321 1.00 78.06 163 TYR A N 1
ATOM 1281 C CA . TYR A 1 163 ? -0.248 0.484 -16.285 1.00 78.06 163 TYR A CA 1
ATOM 1282 C C . TYR A 1 163 ? -0.960 0.140 -17.602 1.00 78.06 163 TYR A C 1
ATOM 1284 O O . TYR A 1 163 ? -1.605 1.008 -18.192 1.00 78.06 163 TYR A O 1
ATOM 1292 N N . LEU A 1 164 ? -0.806 -1.095 -18.090 1.00 82.25 164 LEU A N 1
ATOM 1293 C CA . LEU A 1 164 ? -1.396 -1.558 -19.349 1.00 82.25 164 LEU A CA 1
ATOM 1294 C C . LEU A 1 164 ? -2.873 -1.937 -19.192 1.00 82.25 164 LEU A C 1
ATOM 1296 O O . LEU A 1 164 ? -3.661 -1.677 -20.099 1.00 82.25 164 LEU A O 1
ATOM 1300 N N . ASP A 1 165 ? -3.230 -2.517 -18.050 1.00 81.31 165 ASP A N 1
ATOM 1301 C CA . ASP A 1 165 ? -4.560 -3.022 -17.729 1.00 81.31 165 ASP A CA 1
ATOM 1302 C C . ASP A 1 165 ? -4.919 -2.690 -16.266 1.00 81.31 165 ASP A C 1
ATOM 1304 O O . ASP A 1 165 ? -4.759 -3.518 -15.364 1.00 81.31 165 ASP A O 1
ATOM 1308 N N . PRO A 1 166 ? -5.348 -1.449 -15.973 1.00 75.81 166 PRO A N 1
ATOM 1309 C CA . PRO A 1 166 ? -5.696 -1.049 -14.616 1.00 75.81 166 PRO A CA 1
ATOM 1310 C C . PRO A 1 166 ? -6.890 -1.856 -14.103 1.00 75.81 166 PRO A C 1
ATOM 1312 O O . PRO A 1 166 ? -7.974 -1.822 -14.681 1.00 75.81 166 PRO A O 1
ATOM 1315 N N . THR A 1 167 ? -6.730 -2.497 -12.949 1.00 73.75 167 THR A N 1
ATOM 1316 C CA . THR A 1 167 ? -7.771 -3.313 -12.292 1.00 73.75 167 THR A CA 1
ATOM 1317 C C . THR A 1 167 ? -9.056 -2.530 -11.990 1.00 73.75 167 THR A C 1
ATOM 1319 O O . THR A 1 167 ? -10.153 -3.087 -12.003 1.00 73.75 167 THR A O 1
ATOM 1322 N N . SER A 1 168 ? -8.949 -1.217 -11.770 1.00 67.75 168 SER A N 1
ATOM 1323 C CA . SER A 1 168 ? -10.085 -0.310 -11.567 1.00 67.75 168 SER A CA 1
ATOM 1324 C C . SER A 1 168 ? -10.756 0.151 -12.870 1.00 67.75 168 SER A C 1
ATOM 1326 O O . SER A 1 168 ? -11.758 0.869 -12.833 1.00 67.75 168 SER A O 1
ATOM 1328 N N . GLY A 1 169 ? -10.198 -0.203 -14.033 1.00 64.81 169 GLY A N 1
ATOM 1329 C CA . GLY A 1 169 ? -10.594 0.321 -15.341 1.00 64.81 169 GLY A CA 1
ATOM 1330 C C . GLY A 1 169 ? -10.297 1.815 -15.526 1.00 64.81 169 GLY A C 1
ATOM 1331 O O . GLY A 1 169 ? -10.728 2.409 -16.514 1.00 64.81 169 GLY A O 1
ATOM 1332 N N . VAL A 1 170 ? -9.599 2.447 -14.574 1.00 64.38 170 VAL A N 1
ATOM 1333 C CA . VAL A 1 170 ? -9.239 3.868 -14.593 1.00 64.38 170 VAL A CA 1
ATOM 1334 C C . VAL A 1 170 ? -7.781 4.012 -14.187 1.00 64.38 170 VAL A C 1
ATOM 1336 O O . VAL A 1 170 ? -7.411 3.718 -13.055 1.00 64.38 170 VAL A O 1
ATOM 1339 N N . PHE A 1 171 ? -6.950 4.534 -15.087 1.00 61.91 171 PHE A N 1
ATOM 1340 C CA . PHE A 1 171 ? -5.560 4.846 -14.773 1.00 61.91 171 PHE A CA 1
ATOM 1341 C C . PHE A 1 171 ? -5.300 6.339 -14.923 1.00 61.91 171 PHE A C 1
ATOM 1343 O O . PHE A 1 171 ? -5.435 6.914 -16.005 1.00 61.91 171 PHE A O 1
ATOM 1350 N N . HIS A 1 172 ? -4.956 6.992 -13.817 1.00 61.84 172 HIS A N 1
ATOM 1351 C CA . HIS A 1 172 ? -4.853 8.441 -13.783 1.00 61.84 172 HIS A CA 1
ATOM 1352 C C . HIS A 1 172 ? -3.543 8.947 -14.426 1.00 61.84 172 HIS A C 1
ATOM 1354 O O . HIS A 1 172 ? -2.458 8.425 -14.171 1.00 61.84 172 HIS A O 1
ATOM 1360 N N . HIS A 1 173 ? -3.612 10.005 -15.242 1.00 54.59 173 HIS A N 1
ATOM 1361 C CA . HIS A 1 173 ? -2.485 10.466 -16.068 1.00 54.59 173 HIS A CA 1
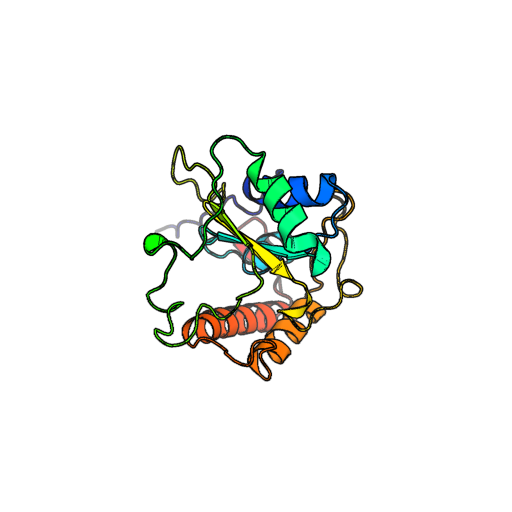ATOM 1362 C C . HIS A 1 173 ? -1.260 10.971 -15.276 1.00 54.59 173 HIS A C 1
ATOM 1364 O O . HIS A 1 173 ? -0.138 10.885 -15.772 1.00 54.59 173 HIS A O 1
ATOM 1370 N N . ARG A 1 174 ? -1.434 11.483 -14.048 1.00 55.16 174 ARG A N 1
ATOM 1371 C CA . ARG A 1 174 ? -0.295 11.852 -13.179 1.00 55.16 174 ARG A CA 1
ATOM 1372 C C . ARG A 1 174 ? 0.341 10.640 -12.500 1.00 55.16 174 ARG A C 1
ATOM 1374 O O . ARG A 1 174 ? 1.563 10.551 -12.484 1.00 55.16 174 ARG A O 1
ATOM 1381 N N . VAL A 1 175 ? -0.465 9.662 -12.068 1.00 62.16 175 VAL A N 1
ATOM 1382 C CA . VAL A 1 175 ? 0.032 8.359 -11.574 1.00 62.16 175 VAL A CA 1
ATOM 1383 C C . VAL A 1 175 ? 0.884 7.702 -12.657 1.00 62.16 175 VAL A C 1
ATOM 1385 O O . VAL A 1 175 ? 2.004 7.271 -12.400 1.00 62.16 175 VAL A O 1
ATOM 1388 N N . ARG A 1 176 ? 0.412 7.777 -13.905 1.00 66.25 176 ARG A N 1
ATOM 1389 C CA . ARG A 1 176 ? 1.148 7.353 -15.095 1.00 66.25 176 ARG A CA 1
ATOM 1390 C C . ARG A 1 176 ? 2.531 7.995 -15.215 1.00 66.25 176 ARG A C 1
ATOM 1392 O O . ARG A 1 176 ? 3.486 7.297 -15.533 1.00 66.25 176 ARG A O 1
ATOM 1399 N N . ARG A 1 177 ? 2.661 9.299 -14.952 1.00 68.50 177 ARG A N 1
ATOM 1400 C CA . ARG A 1 177 ? 3.951 10.002 -15.018 1.00 68.50 177 ARG A CA 1
ATOM 1401 C C . ARG A 1 177 ? 4.919 9.515 -13.940 1.00 68.50 177 ARG A C 1
ATOM 1403 O O . ARG A 1 177 ? 6.058 9.202 -14.273 1.00 68.50 177 ARG A O 1
ATOM 1410 N N . SER A 1 178 ? 4.475 9.430 -12.687 1.00 68.88 178 SER A N 1
ATOM 1411 C CA . SER A 1 178 ? 5.321 8.953 -11.584 1.00 68.88 178 SER A CA 1
ATOM 1412 C C . SER A 1 178 ? 5.758 7.506 -11.804 1.00 68.88 178 SER A C 1
ATOM 1414 O O . SER A 1 178 ? 6.927 7.186 -11.629 1.00 68.88 178 SER A O 1
ATOM 1416 N N . TRP A 1 179 ? 4.861 6.653 -12.302 1.00 75.38 179 TRP A N 1
ATOM 1417 C CA . TRP A 1 179 ? 5.173 5.257 -12.602 1.00 75.38 179 TRP A CA 1
ATOM 1418 C C . TRP A 1 179 ? 6.168 5.097 -13.745 1.00 75.38 179 TRP A C 1
ATOM 1420 O O . TRP A 1 179 ? 7.042 4.243 -13.661 1.00 75.38 179 TRP A O 1
ATOM 1430 N N . VAL A 1 180 ? 6.083 5.922 -14.793 1.00 76.31 180 VAL A N 1
ATOM 1431 C CA . VAL A 1 180 ? 7.085 5.918 -15.873 1.00 76.31 180 VAL A CA 1
ATOM 1432 C C . VAL A 1 180 ? 8.466 6.298 -15.337 1.00 76.31 180 VAL A C 1
ATOM 1434 O O . VAL A 1 180 ? 9.447 5.675 -15.729 1.00 76.31 180 VAL A O 1
ATOM 1437 N N . ILE A 1 181 ? 8.548 7.267 -14.418 1.00 74.38 181 ILE A N 1
ATOM 1438 C CA . ILE A 1 181 ? 9.813 7.634 -13.764 1.00 74.38 181 ILE A CA 1
ATOM 1439 C C . ILE A 1 181 ? 10.336 6.461 -12.925 1.00 74.38 181 ILE A C 1
ATOM 1441 O O . ILE A 1 181 ? 11.496 6.091 -13.058 1.00 74.38 181 ILE A O 1
ATOM 1445 N N . TRP A 1 182 ? 9.486 5.816 -12.123 1.00 76.88 182 TRP A N 1
ATOM 1446 C CA . TRP A 1 182 ? 9.908 4.667 -11.314 1.00 76.88 182 TRP A CA 1
ATOM 1447 C C . TRP A 1 182 ? 10.344 3.479 -12.166 1.00 76.88 182 TRP A C 1
ATOM 1449 O O . TRP A 1 182 ? 11.333 2.832 -11.842 1.00 76.88 182 TRP A O 1
ATOM 1459 N N . LEU A 1 183 ? 9.619 3.189 -13.250 1.00 77.44 183 LEU A N 1
ATOM 1460 C CA . LEU A 1 183 ? 9.976 2.143 -14.205 1.00 77.44 183 LEU A CA 1
ATOM 1461 C C . LEU A 1 183 ? 11.317 2.447 -14.866 1.00 77.44 183 LEU A C 1
ATOM 1463 O O . LEU A 1 183 ? 12.137 1.544 -14.981 1.00 77.44 183 LEU A O 1
ATOM 1467 N N . HIS A 1 184 ? 11.554 3.698 -15.262 1.00 77.44 184 HIS A N 1
ATOM 1468 C CA . HIS A 1 184 ? 12.834 4.127 -15.814 1.00 77.44 184 HIS A CA 1
ATOM 1469 C C . HIS A 1 184 ? 13.975 3.893 -14.817 1.00 77.44 184 HIS A C 1
ATOM 1471 O O . HIS A 1 184 ? 14.894 3.139 -15.123 1.00 77.44 184 HIS A O 1
ATOM 1477 N N . ASP A 1 185 ? 13.873 4.448 -13.607 1.00 72.88 185 ASP A N 1
ATOM 1478 C CA . ASP A 1 185 ? 14.911 4.329 -12.575 1.00 72.88 185 ASP A CA 1
ATOM 1479 C C . ASP A 1 185 ? 15.171 2.868 -12.192 1.00 72.88 185 ASP A C 1
ATOM 1481 O O . ASP A 1 185 ? 16.308 2.453 -11.962 1.00 72.88 185 ASP A O 1
ATOM 1485 N N . LEU A 1 186 ? 14.113 2.058 -12.143 1.00 75.19 186 LEU A N 1
ATOM 1486 C CA . LEU A 1 186 ? 14.214 0.659 -11.773 1.00 75.19 186 LEU A CA 1
ATOM 1487 C C . LEU A 1 186 ? 14.802 -0.196 -12.900 1.00 75.19 186 LEU A C 1
ATOM 1489 O O . LEU A 1 186 ? 15.632 -1.058 -12.621 1.00 75.19 186 LEU A O 1
ATOM 1493 N N . VAL A 1 187 ? 14.444 0.058 -14.161 1.00 74.12 187 VAL A N 1
ATOM 1494 C CA . VAL A 1 187 ? 15.069 -0.599 -15.319 1.00 74.12 187 VAL A CA 1
ATOM 1495 C C . VAL A 1 187 ? 16.535 -0.191 -15.441 1.00 74.12 187 VAL A C 1
ATOM 1497 O O . VAL A 1 187 ? 17.374 -1.067 -15.627 1.00 74.12 187 VAL A O 1
ATOM 1500 N N . GLU A 1 188 ? 16.875 1.089 -15.274 1.00 70.75 188 GLU A N 1
ATOM 1501 C CA . GLU A 1 188 ? 18.270 1.546 -15.260 1.00 70.75 188 GLU A CA 1
ATOM 1502 C C . GLU A 1 188 ? 19.064 0.920 -14.108 1.00 70.75 188 GLU A C 1
ATOM 1504 O O . GLU A 1 188 ? 20.171 0.425 -14.319 1.00 70.75 188 GLU A O 1
ATOM 1509 N N . GLY A 1 189 ? 18.493 0.867 -12.902 1.00 66.50 189 GLY A N 1
ATOM 1510 C CA . GLY A 1 189 ? 19.125 0.234 -11.745 1.00 66.50 189 GLY A CA 1
ATOM 1511 C C . GLY A 1 189 ? 19.320 -1.278 -11.909 1.00 66.50 189 GLY A C 1
ATOM 1512 O O . GLY A 1 189 ? 20.336 -1.817 -11.471 1.00 66.50 189 GLY A O 1
ATOM 1513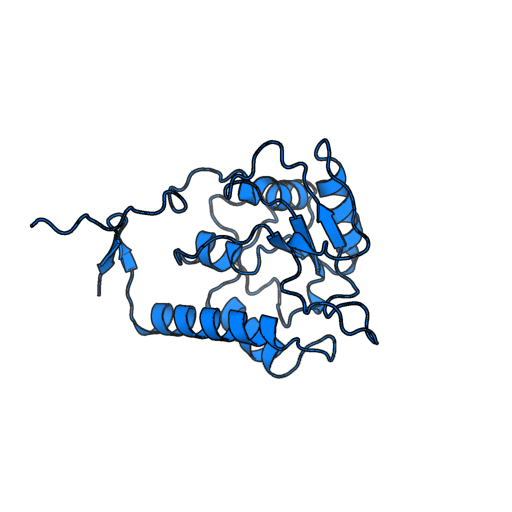 N N . LEU A 1 190 ? 18.379 -1.970 -12.563 1.00 65.94 190 LEU A N 1
ATOM 1514 C CA . LEU A 1 190 ? 18.481 -3.403 -12.858 1.00 65.94 190 LEU A CA 1
ATOM 1515 C C . LEU A 1 190 ? 19.443 -3.707 -14.016 1.00 65.94 190 LEU A C 1
ATOM 1517 O O . LEU A 1 190 ? 20.157 -4.706 -13.960 1.00 65.94 190 LEU A O 1
ATOM 1521 N N . ALA A 1 191 ? 19.465 -2.872 -15.057 1.00 61.00 191 ALA A N 1
ATOM 1522 C CA . ALA A 1 191 ? 20.297 -3.061 -16.245 1.00 61.00 191 ALA A CA 1
ATOM 1523 C C . ALA A 1 191 ? 21.746 -2.594 -16.042 1.00 61.00 191 ALA A C 1
ATOM 1525 O O . ALA A 1 191 ? 22.658 -3.131 -16.666 1.00 61.00 191 ALA A O 1
ATOM 1526 N N . GLY A 1 192 ? 21.961 -1.591 -15.190 1.00 55.44 192 GLY A N 1
ATOM 1527 C CA . GLY A 1 192 ? 23.250 -0.926 -15.033 1.00 55.44 192 GLY A CA 1
ATOM 1528 C C . GLY A 1 192 ? 24.208 -1.565 -14.031 1.00 55.44 192 GLY A C 1
ATOM 1529 O O . GLY A 1 192 ? 25.344 -1.118 -13.956 1.00 55.44 192 GLY A O 1
ATOM 1530 N N . GLY A 1 193 ? 23.787 -2.547 -13.223 1.00 50.72 193 GLY A N 1
ATOM 1531 C CA . GLY A 1 193 ? 24.640 -3.115 -12.162 1.00 50.72 193 GLY A CA 1
ATOM 1532 C C . GLY A 1 193 ? 25.085 -2.101 -11.095 1.00 50.72 193 GLY A C 1
ATOM 1533 O O . GLY A 1 193 ? 25.838 -2.446 -10.187 1.00 50.72 193 GLY A O 1
ATOM 1534 N N . TYR A 1 194 ? 24.606 -0.855 -11.170 1.00 48.53 194 TYR A N 1
ATOM 1535 C CA . TYR A 1 194 ? 25.159 0.230 -10.389 1.00 48.53 194 TYR A CA 1
ATOM 1536 C C . TYR A 1 194 ? 24.692 0.168 -8.940 1.00 48.53 194 TYR A C 1
ATOM 1538 O O . TYR A 1 194 ? 23.592 0.593 -8.581 1.00 48.53 194 TYR A O 1
ATOM 1546 N N . HIS A 1 195 ? 25.569 -0.322 -8.072 1.00 50.34 195 HIS A N 1
ATOM 1547 C CA . HIS A 1 195 ? 25.374 -0.197 -6.640 1.00 50.34 195 HIS A CA 1
ATOM 1548 C C . HIS A 1 195 ? 25.744 1.222 -6.215 1.00 50.34 195 HIS A C 1
ATOM 1550 O O . HIS A 1 195 ? 26.906 1.623 -6.299 1.00 50.34 195 HIS A O 1
ATOM 1556 N N . HIS A 1 196 ? 24.772 1.984 -5.715 1.00 47.56 196 HIS A N 1
ATOM 1557 C CA . HIS A 1 196 ? 25.079 3.198 -4.969 1.00 47.56 196 HIS A CA 1
ATOM 1558 C C . HIS A 1 196 ? 25.820 2.810 -3.686 1.00 47.56 196 HIS A C 1
ATOM 1560 O O . HIS A 1 196 ? 25.260 2.205 -2.769 1.00 47.56 196 HIS A O 1
ATOM 1566 N N . LEU A 1 197 ? 27.102 3.150 -3.630 1.00 48.66 197 LEU A N 1
ATOM 1567 C CA . L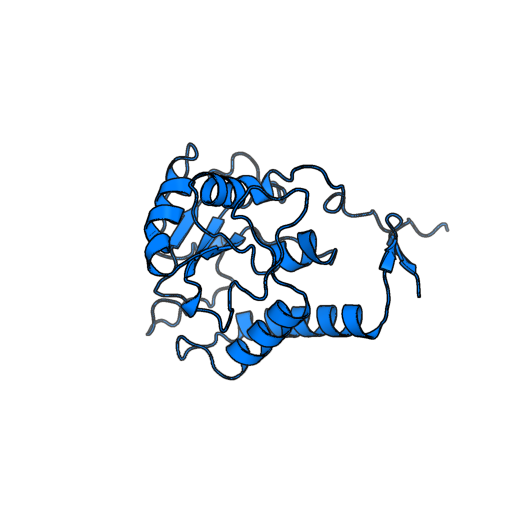EU A 1 197 ? 27.902 3.047 -2.425 1.00 48.66 197 LEU A CA 1
ATOM 1568 C C . LEU A 1 197 ? 27.383 4.060 -1.388 1.00 48.66 197 LEU A C 1
ATOM 1570 O O . LEU A 1 197 ? 26.891 5.129 -1.764 1.00 48.66 197 LEU A O 1
ATOM 1574 N N . PRO A 1 198 ? 27.545 3.797 -0.077 1.00 40.50 198 PRO A N 1
ATOM 1575 C CA . PRO A 1 198 ? 27.126 4.714 0.990 1.00 40.50 198 PRO A CA 1
ATOM 1576 C C . PRO A 1 198 ? 27.726 6.125 0.902 1.00 40.50 198 PRO A C 1
ATOM 1578 O O . PRO A 1 198 ? 27.289 7.012 1.618 1.00 40.50 198 PRO A O 1
ATOM 1581 N N . ASN A 1 199 ? 28.726 6.346 0.045 1.00 49.47 199 ASN A N 1
ATOM 1582 C CA . ASN A 1 199 ? 29.346 7.642 -0.228 1.00 49.47 199 ASN A CA 1
ATOM 1583 C C . ASN A 1 199 ? 28.725 8.387 -1.435 1.00 49.47 199 ASN A C 1
ATOM 1585 O O . ASN A 1 199 ? 29.249 9.424 -1.845 1.00 49.47 199 ASN A O 1
ATOM 1589 N N . GLY A 1 200 ? 27.645 7.863 -2.023 1.00 44.81 200 GLY A N 1
ATOM 1590 C CA . GLY A 1 200 ? 26.962 8.444 -3.181 1.00 44.81 200 GLY A CA 1
ATOM 1591 C C . GLY A 1 200 ? 27.626 8.168 -4.535 1.00 44.81 200 GLY A C 1
ATOM 1592 O O . GLY A 1 200 ? 27.208 8.755 -5.530 1.00 44.81 200 GLY A O 1
ATOM 1593 N N . GLN A 1 201 ? 28.646 7.307 -4.601 1.00 42.16 201 GLN A N 1
ATOM 1594 C CA . GLN A 1 201 ? 29.264 6.880 -5.860 1.00 42.16 201 GLN A CA 1
ATOM 1595 C C . GLN A 1 201 ? 28.577 5.633 -6.420 1.00 42.16 201 GLN A C 1
ATOM 1597 O O . GLN A 1 201 ? 28.085 4.800 -5.664 1.00 42.16 201 GLN A O 1
ATOM 1602 N N . LEU A 1 202 ? 28.574 5.494 -7.743 1.00 42.38 202 LEU A N 1
ATOM 1603 C CA . LEU A 1 202 ? 28.118 4.284 -8.423 1.00 42.38 202 LEU A CA 1
ATOM 1604 C C . LEU A 1 202 ? 29.295 3.304 -8.538 1.00 42.38 202 LEU A C 1
ATOM 1606 O O . LEU A 1 202 ? 30.362 3.690 -9.019 1.00 42.38 202 LEU A O 1
ATOM 1610 N N . HIS A 1 203 ? 29.116 2.062 -8.095 1.00 38.91 203 HIS A N 1
ATOM 1611 C CA . HIS A 1 203 ? 30.029 0.956 -8.393 1.00 38.91 203 HIS A CA 1
ATOM 1612 C C . HIS A 1 203 ? 29.533 0.239 -9.658 1.00 38.91 203 HIS A C 1
ATOM 1614 O O . HIS A 1 203 ? 28.349 -0.085 -9.672 1.00 38.91 203 HIS A O 1
ATOM 1620 N N . PRO A 1 204 ? 30.369 0.028 -10.693 1.00 46.19 204 PRO A N 1
ATOM 1621 C CA . PRO A 1 204 ? 29.979 -0.708 -11.900 1.00 46.19 204 PRO A CA 1
ATOM 1622 C C . PRO A 1 204 ? 29.701 -2.194 -11.639 1.00 46.19 204 PRO A C 1
ATOM 1624 O O . PRO A 1 204 ? 30.182 -2.722 -10.607 1.00 46.19 204 PRO A O 1
#

Sequence (204 aa):
MPRKSPKTLPFCDRTPSNRLNPARAIARARITTLLWGEDALCFRYGFYMSLPPILQVLVPDNEVENAAAVVLRMPGSIKLTELPDDFGEDHWRDPMRSSAHTKSALVKLPVLVPDLLVPQLVAIHPFSDFHFSINDSTARPYSTPNLHFPTPIAFTNCMIDTYLDPTSGVFHHRVRRSWVIWLHDLVEGLAGGYHHLPNGQLHP

Secondary structure (DSSP, 8-state):
-PPPPP---GGGS-S--GGGHHHHHHHHTT--EEEEHHHHIIIII-------SEEEEEE-GGGHHHHHHHHHTSTT-EEESS--GGG--S-SEETTEE-S-TT-EEEEPP-SS--TTS-SEEEEEEGGGTT--GGGEEE-TTSPTTEEEE-HHHHHHHHHHHHHS-TTS---HHHHHHHHHHHHHHHHHHHS--EE-TTSPEE-

Organism: NCBI:txid117069